Protein AF-A0A9D7ETT5-F1 (afdb_monomer_lite)

Secondary structure (DSSP, 8-state):
--GGGSTTS-S-HHHHHHHHHHHHHHHHHHT--SS-SSS-TTT-SSTTS--TT---SS-SSS-TTT-TTTTS--TT---SS-SSS-TTT-S---SS-SS-BPTT-TT--SPBPSSTTS--TT---SS-SSS-TTT-SSTTS--TT---SSSSSS-TTTSS-EEE--PPPPPEETTS-EEEE--EEES-SSPEEEEEEE-PPTT-EEETBTT-EEEE---S-EEEEEEEEEE-S-SSPPEEEEEEEEEEEPPP--TT-TT-SSS--HHHHHHHHHHHHH-PPPPSSGGGG-TT-SSS-SHHHHHHHHHHHHH-PPPPPS--

Radius of gyration: 31.62 Å; chains: 1; bounding box: 50×67×76 Å

Sequence (320 aa):
MGYSDCSEFFTDQQEARMRCWTNAVLQNYLNLDVDADGIANASDNCPLVSNFGQTDADADTVGDACDNCLSTPNRNQLDADNDNIGDACDNCTDTDGDGLGNPGYALNTCAVDNCPTVANVSQLDTDSDTFGDACDNCPLVSNPTQADQNGDNVGDHCDGNVYCYQNDPPDGFLNVPYFYQMQAVGGVPPYNWVFLGGDLPFGCNFNGGAVGTITGPPSFNAEYFFTVAVFDAQDPIKSDTVSLSITVTSPPYICGDANQSGGVSISDAVYLIAYIFSGGPAPTPLISGDADCSGGVNISDAVYLIAHIFGGGPAPCAGC

Foldseek 3Di:
DDPPPQPPPDPDPVVSVVVVVVVVVVVVQQQDQQCPLPDGNVRALDSNFRDVVQDQQCPLSHHPRQALDRNFRDVVQDQPQPPSRHLRGDQANQNCPLQAHDPPRPNHPHHHALDRNFRDNVQDQQCPQSHHPRQQLDSNFRDVVSDDPPPPSRGQQGPQAKEWDADADEAAEAQDKDKDWTDMHHHADPKWKDWDDWDDQVQWDADTGSTGMITGGRHDFDKTKTKMKIWHDDVVIHMDMDIHIYGYDHDDAAACPQVRPVDHDLVSLVQLCCVAPVVHDARVVNRSQVQVPPVHRDNVSSVQSVCVHPVVHDGRDRGD

pLDDT: mean 90.47, std 11.43, range [41.62, 98.44]

Structure (mmCIF, N/CA/C/O backbone):
data_AF-A0A9D7ETT5-F1
#
_entry.id   AF-A0A9D7ETT5-F1
#
loop_
_atom_site.group_PDB
_atom_site.id
_atom_site.type_symbol
_atom_site.label_atom_id
_atom_site.label_alt_id
_atom_site.label_comp_id
_atom_site.label_asym_id
_atom_site.label_entity_id
_atom_site.label_seq_id
_atom_site.pdbx_PDB_ins_code
_atom_site.Cartn_x
_atom_site.Cartn_y
_atom_site.Cartn_z
_atom_site.occupancy
_atom_site.B_iso_or_equiv
_atom_site.auth_seq_id
_atom_site.auth_comp_id
_atom_site.auth_asym_id
_atom_site.auth_atom_id
_atom_site.pdbx_PDB_model_num
ATOM 1 N N . MET A 1 1 ? 7.339 2.527 48.500 1.00 44.88 1 MET A N 1
ATOM 2 C CA . MET A 1 1 ? 8.636 1.846 48.722 1.00 44.88 1 MET A CA 1
ATOM 3 C C . MET A 1 1 ? 9.744 2.882 48.593 1.00 44.88 1 MET A C 1
ATOM 5 O O . MET A 1 1 ? 9.669 3.709 47.694 1.00 44.88 1 MET A O 1
ATOM 9 N N . GLY A 1 2 ? 10.677 2.939 49.546 1.00 41.62 2 GLY A N 1
ATOM 10 C CA . GLY A 1 2 ? 11.739 3.952 49.565 1.00 41.62 2 GLY A CA 1
ATOM 11 C C . GLY A 1 2 ? 12.872 3.636 48.583 1.00 41.62 2 GLY A C 1
ATOM 12 O O . GLY A 1 2 ? 13.082 2.483 48.227 1.00 41.62 2 GLY A O 1
ATOM 13 N N . TYR A 1 3 ? 13.631 4.666 48.199 1.00 44.47 3 TYR A N 1
ATOM 14 C CA . TYR A 1 3 ? 14.793 4.627 47.288 1.00 44.47 3 TYR A CA 1
ATOM 15 C C . TYR A 1 3 ? 15.864 3.565 47.643 1.00 44.47 3 TYR A C 1
ATOM 17 O O . TYR A 1 3 ? 16.718 3.246 46.823 1.00 44.47 3 TYR A O 1
ATOM 25 N N . SER A 1 4 ? 15.831 3.011 48.858 1.00 52.12 4 SER A N 1
ATOM 26 C CA . SER A 1 4 ? 16.811 2.062 49.390 1.00 52.12 4 SER A CA 1
ATOM 27 C C . SER A 1 4 ? 16.651 0.602 48.935 1.00 52.12 4 SER A C 1
ATOM 29 O O . SER A 1 4 ? 17.491 -0.199 49.320 1.00 52.12 4 SER A O 1
ATOM 31 N N . ASP A 1 5 ? 15.625 0.247 48.150 1.00 57.06 5 ASP A N 1
ATOM 32 C CA . ASP A 1 5 ? 15.260 -1.163 47.870 1.00 57.06 5 ASP A CA 1
ATOM 33 C C . ASP A 1 5 ? 15.507 -1.624 46.410 1.00 57.06 5 ASP A C 1
ATOM 35 O O . ASP A 1 5 ? 15.201 -2.749 46.035 1.00 57.06 5 ASP A O 1
ATOM 39 N N . CYS A 1 6 ? 16.052 -0.758 45.542 1.00 53.12 6 CYS A N 1
ATOM 40 C CA . CYS A 1 6 ? 16.195 -1.043 44.100 1.00 53.12 6 CYS A CA 1
ATOM 41 C C . CYS A 1 6 ? 17.594 -1.519 43.660 1.00 53.12 6 CYS A C 1
ATOM 43 O O . CYS A 1 6 ? 17.786 -1.855 42.492 1.00 53.12 6 CYS A O 1
ATOM 45 N N . SER A 1 7 ? 18.593 -1.521 44.549 1.00 54.00 7 SER A N 1
ATOM 46 C CA . SER A 1 7 ? 19.989 -1.836 44.196 1.00 54.00 7 SER A CA 1
ATOM 47 C C . SER A 1 7 ? 20.293 -3.330 44.063 1.00 54.00 7 SER A C 1
ATOM 49 O O . SER A 1 7 ? 21.391 -3.678 43.643 1.00 54.00 7 SER A O 1
ATOM 51 N N . GLU A 1 8 ? 19.359 -4.207 44.434 1.00 57.00 8 GLU A N 1
ATOM 52 C CA . GLU A 1 8 ? 19.578 -5.662 44.444 1.00 57.00 8 GLU A CA 1
ATOM 53 C C . GLU A 1 8 ? 19.170 -6.359 43.133 1.00 57.00 8 GLU A C 1
ATOM 55 O O . GLU A 1 8 ? 19.526 -7.516 42.923 1.00 57.00 8 GLU A O 1
ATOM 60 N N . PHE A 1 9 ? 18.468 -5.664 42.227 1.00 54.22 9 PHE A N 1
ATOM 61 C CA . PHE A 1 9 ? 17.831 -6.282 41.053 1.00 54.22 9 PHE A CA 1
ATOM 62 C C . PHE A 1 9 ? 18.447 -5.914 39.697 1.00 54.22 9 PHE A C 1
ATOM 64 O O . PHE A 1 9 ? 18.102 -6.536 38.694 1.00 54.22 9 PHE A O 1
ATOM 71 N N . PHE A 1 10 ? 19.359 -4.938 39.635 1.00 57.41 10 PHE A N 1
ATOM 72 C CA . PHE A 1 10 ? 19.918 -4.453 38.369 1.00 57.41 10 PHE A CA 1
ATOM 73 C C . PHE A 1 10 ? 21.423 -4.195 38.478 1.00 57.41 10 PHE A C 1
ATOM 75 O O . PHE A 1 10 ? 21.899 -3.597 39.440 1.00 57.41 10 PHE A O 1
ATOM 82 N N . THR A 1 11 ? 22.177 -4.645 37.473 1.00 59.69 11 THR A N 1
ATOM 83 C CA . THR A 1 11 ? 23.645 -4.542 37.424 1.00 59.69 11 THR A CA 1
ATOM 84 C C . THR A 1 11 ? 24.149 -3.159 36.999 1.00 59.69 11 THR A C 1
ATOM 86 O O . THR A 1 11 ? 25.314 -2.846 37.234 1.00 59.69 11 THR A O 1
ATOM 89 N N . ASP A 1 12 ? 23.286 -2.327 36.404 1.00 69.75 12 ASP A N 1
ATOM 90 C CA . ASP A 1 12 ? 23.593 -0.961 35.966 1.00 69.75 12 ASP A CA 1
ATOM 91 C C . ASP A 1 12 ? 22.868 0.083 36.840 1.00 69.75 12 ASP A C 1
ATOM 93 O O . ASP A 1 12 ? 21.636 0.123 36.921 1.00 69.75 12 ASP A O 1
ATOM 97 N N . GLN A 1 13 ? 23.639 0.960 37.496 1.00 60.69 13 GLN A N 1
ATOM 98 C CA . GLN A 1 13 ? 23.108 1.998 38.383 1.00 60.69 13 GLN A CA 1
ATOM 99 C C . GLN A 1 13 ? 22.341 3.118 37.662 1.00 60.69 13 GLN A C 1
ATOM 101 O O . GLN A 1 13 ? 21.529 3.781 38.310 1.00 60.69 13 GLN A O 1
ATOM 106 N N . GLN A 1 14 ? 22.568 3.379 36.370 1.00 60.38 14 GLN A N 1
ATOM 107 C CA . GLN A 1 14 ? 21.794 4.393 35.638 1.00 60.38 14 GLN A CA 1
ATOM 108 C C . GLN A 1 14 ? 20.434 3.853 35.189 1.00 60.38 14 GLN A C 1
ATOM 110 O O . GLN A 1 14 ? 19.423 4.544 35.341 1.00 60.38 14 GLN A O 1
ATOM 115 N N . GLU A 1 15 ? 20.385 2.601 34.732 1.00 58.38 15 GLU A N 1
ATOM 116 C CA . GLU A 1 15 ? 19.139 1.941 34.333 1.00 58.38 15 GLU A CA 1
ATOM 117 C C . GLU A 1 15 ? 18.216 1.696 35.542 1.00 58.38 15 GLU A C 1
ATOM 119 O O . GLU A 1 15 ? 17.017 1.977 35.482 1.00 58.38 15 GLU A O 1
ATOM 124 N N . ALA A 1 16 ? 18.786 1.298 36.687 1.00 57.25 16 ALA A N 1
ATOM 125 C CA . ALA A 1 16 ? 18.061 1.155 37.952 1.00 57.25 16 ALA A CA 1
ATOM 126 C C . ALA A 1 16 ? 17.451 2.483 38.441 1.00 57.25 16 ALA A C 1
ATOM 128 O O . ALA A 1 16 ? 16.332 2.512 38.958 1.00 57.25 16 ALA A O 1
ATOM 129 N N . ARG A 1 17 ? 18.168 3.603 38.257 1.00 57.62 17 ARG A N 1
ATOM 130 C CA . ARG A 1 17 ? 17.700 4.942 38.652 1.00 57.62 17 ARG A CA 1
ATOM 131 C C . ARG A 1 17 ? 16.563 5.434 37.771 1.00 57.62 17 ARG A C 1
ATOM 133 O O . ARG A 1 17 ? 15.595 5.948 38.319 1.00 57.62 17 ARG A O 1
ATOM 140 N N . MET A 1 18 ? 16.642 5.255 36.451 1.00 58.34 18 MET A N 1
ATOM 141 C CA . MET A 1 18 ? 15.539 5.620 35.557 1.00 58.34 18 MET A CA 1
ATOM 142 C C . MET A 1 18 ? 14.301 4.763 35.818 1.00 58.34 18 MET A C 1
ATOM 144 O O . MET A 1 18 ? 13.237 5.331 36.039 1.00 58.34 18 MET A O 1
ATOM 148 N N . ARG A 1 19 ? 14.440 3.430 35.897 1.00 58.38 19 ARG A N 1
ATOM 149 C CA . ARG A 1 19 ? 13.305 2.510 36.094 1.00 58.38 19 ARG A CA 1
ATOM 150 C C . ARG A 1 19 ? 12.623 2.664 37.461 1.00 58.38 19 ARG A C 1
ATOM 152 O O . ARG A 1 19 ? 11.397 2.596 37.537 1.00 58.38 19 ARG A O 1
ATOM 159 N N . CYS A 1 20 ? 13.372 2.914 38.541 1.00 58.06 20 CYS A N 1
ATOM 160 C CA . CYS A 1 20 ? 12.763 3.182 39.851 1.00 58.06 20 CYS A CA 1
ATOM 161 C C . CYS A 1 20 ? 12.195 4.602 39.976 1.00 58.06 20 CYS A C 1
ATOM 163 O O . CYS A 1 20 ? 11.210 4.786 40.689 1.00 58.06 20 CYS A O 1
ATOM 165 N N . TRP A 1 21 ? 12.740 5.596 39.263 1.00 56.12 21 TRP A N 1
ATOM 166 C CA . TRP A 1 21 ? 12.149 6.936 39.218 1.00 56.12 21 TRP A CA 1
ATOM 167 C C . TRP A 1 21 ? 10.847 6.948 38.409 1.00 56.12 21 TRP A C 1
ATOM 169 O O . TRP A 1 21 ? 9.849 7.463 38.903 1.00 56.12 21 TRP A O 1
ATOM 179 N N . THR A 1 22 ? 10.794 6.289 37.246 1.00 59.78 22 THR A N 1
ATOM 180 C CA . THR A 1 22 ? 9.541 6.115 36.488 1.00 59.78 22 THR A CA 1
ATOM 181 C C . THR A 1 22 ? 8.501 5.331 37.279 1.00 59.78 22 THR A C 1
ATOM 183 O O . THR A 1 22 ? 7.357 5.762 37.335 1.00 59.78 22 THR A O 1
ATOM 186 N N . ASN A 1 23 ? 8.878 4.248 37.972 1.00 61.69 23 ASN A N 1
ATOM 187 C CA . ASN A 1 23 ? 7.938 3.513 38.826 1.00 61.69 23 ASN A CA 1
ATOM 188 C C . ASN A 1 23 ? 7.428 4.355 40.002 1.00 61.69 23 ASN A C 1
ATOM 190 O O . ASN A 1 23 ? 6.247 4.288 40.317 1.00 61.69 23 ASN A O 1
ATOM 194 N N . ALA A 1 24 ? 8.272 5.169 40.641 1.00 64.56 24 ALA A N 1
ATOM 195 C CA . ALA A 1 24 ? 7.842 6.040 41.735 1.00 64.56 24 ALA A CA 1
ATOM 196 C C . ALA A 1 24 ? 6.946 7.199 41.260 1.00 64.56 24 ALA A C 1
ATOM 198 O O . ALA A 1 24 ? 5.999 7.555 41.957 1.00 64.56 24 ALA A O 1
ATOM 199 N N . VAL A 1 25 ? 7.215 7.772 40.082 1.00 68.25 25 VAL A N 1
ATOM 200 C CA . VAL A 1 25 ? 6.387 8.826 39.469 1.00 68.25 25 VAL A CA 1
ATOM 201 C C . VAL A 1 25 ? 5.043 8.265 39.001 1.00 68.25 25 VAL A C 1
ATOM 203 O O . VAL A 1 25 ? 4.013 8.855 39.314 1.00 68.25 25 VAL A O 1
ATOM 206 N N . LEU A 1 26 ? 5.030 7.098 38.348 1.00 63.12 26 LEU A N 1
ATOM 207 C CA . LEU A 1 26 ? 3.802 6.394 37.960 1.00 63.12 26 LEU A CA 1
ATOM 208 C C . LEU A 1 26 ? 2.969 6.008 39.184 1.00 63.12 26 LEU A C 1
ATOM 210 O O . LEU A 1 26 ? 1.776 6.267 39.215 1.00 63.12 26 LEU A O 1
ATOM 214 N N . GLN A 1 27 ? 3.594 5.465 40.231 1.00 63.03 27 GLN A N 1
ATOM 215 C CA . GLN A 1 27 ? 2.908 5.157 41.490 1.00 63.03 27 GLN A CA 1
ATOM 216 C C . GLN A 1 27 ? 2.336 6.412 42.164 1.00 63.03 27 GLN A C 1
ATOM 218 O O . GLN A 1 27 ? 1.307 6.324 42.821 1.00 63.03 27 GLN A O 1
ATOM 223 N N . ASN A 1 28 ? 2.969 7.579 42.019 1.00 72.56 28 ASN A N 1
ATOM 224 C CA . ASN A 1 28 ? 2.416 8.826 42.545 1.00 72.56 28 ASN A CA 1
ATOM 225 C C . ASN A 1 28 ? 1.210 9.286 41.711 1.00 72.56 28 ASN A C 1
ATOM 227 O O . ASN A 1 28 ? 0.173 9.585 42.281 1.00 72.56 28 ASN A O 1
ATOM 231 N N . TYR A 1 29 ? 1.307 9.241 40.378 1.00 77.44 29 TYR A N 1
ATOM 232 C CA . TYR A 1 29 ? 0.209 9.591 39.468 1.00 77.44 29 TYR A CA 1
ATOM 233 C C . TYR A 1 29 ? -1.021 8.687 39.623 1.00 77.44 29 TYR A C 1
ATOM 235 O O . TYR A 1 29 ? -2.146 9.166 39.608 1.00 77.44 29 TYR A O 1
ATOM 243 N N . LEU A 1 30 ? -0.809 7.388 39.825 1.00 80.00 30 LEU A N 1
ATOM 244 C CA . LEU A 1 30 ? -1.861 6.388 40.018 1.00 80.00 30 LEU A CA 1
ATOM 245 C C . LEU A 1 30 ? -2.644 6.564 41.333 1.00 80.00 30 LEU A C 1
ATOM 247 O O . LEU A 1 30 ? -3.795 6.152 41.419 1.00 80.00 30 LEU A O 1
ATOM 251 N N . ASN A 1 31 ? -2.026 7.170 42.352 1.00 84.00 31 ASN A N 1
ATOM 252 C CA . ASN A 1 31 ? -2.659 7.442 43.647 1.00 84.00 31 ASN A CA 1
ATOM 253 C C . ASN A 1 31 ? -3.261 8.855 43.742 1.00 84.00 31 ASN A C 1
ATOM 255 O O . ASN A 1 31 ? -3.791 9.212 44.795 1.00 84.00 31 ASN A O 1
ATOM 259 N N . LEU A 1 32 ? -3.128 9.673 42.693 1.00 91.62 32 LEU A N 1
ATOM 260 C CA . LEU A 1 32 ? -3.835 10.946 42.599 1.00 91.62 32 LEU A CA 1
ATOM 261 C C . LEU A 1 32 ? -5.295 10.699 42.232 1.00 91.62 32 LEU A C 1
ATOM 263 O O . LEU A 1 32 ? -5.633 9.669 41.667 1.00 91.62 32 LEU A O 1
ATOM 267 N N . ASP A 1 33 ? -6.110 11.684 42.556 1.00 93.81 33 ASP A N 1
ATOM 268 C CA . ASP A 1 33 ? -7.491 11.845 42.124 1.00 93.81 33 ASP A CA 1
ATOM 269 C C . ASP A 1 33 ? -7.491 13.190 41.384 1.00 93.81 33 ASP A C 1
ATOM 271 O O . ASP A 1 33 ? -7.360 14.251 42.008 1.00 93.81 33 ASP A O 1
ATOM 275 N N . VAL A 1 34 ? -7.382 13.137 40.053 1.00 95.19 34 VAL A N 1
ATOM 276 C CA . VAL A 1 34 ? -7.102 14.325 39.226 1.00 95.19 34 VAL A CA 1
ATOM 277 C C . VAL A 1 34 ? -8.352 15.165 39.002 1.00 95.19 34 VAL A C 1
ATOM 279 O O . VAL A 1 34 ? -8.242 16.392 38.923 1.00 95.19 34 VAL A O 1
ATOM 282 N N . ASP A 1 35 ? -9.518 14.536 38.931 1.00 95.12 35 ASP A N 1
ATOM 283 C CA . ASP A 1 35 ? -10.795 15.209 38.711 1.00 95.12 35 ASP A CA 1
ATOM 284 C C . ASP A 1 35 ? -11.588 15.474 40.007 1.00 95.12 35 ASP A C 1
ATOM 286 O O . ASP A 1 35 ? -12.608 16.169 39.976 1.00 95.12 35 ASP A O 1
ATOM 290 N N . ALA A 1 36 ? -11.044 15.047 41.151 1.00 96.31 36 ALA A N 1
ATOM 291 C CA . ALA A 1 36 ? -11.547 15.266 42.501 1.00 96.31 36 ALA A CA 1
ATOM 292 C C . ALA A 1 36 ? -12.918 14.626 42.764 1.00 96.31 36 ALA A C 1
ATOM 294 O O . ALA A 1 36 ? -13.725 15.176 43.529 1.00 96.31 36 ALA A O 1
ATOM 295 N N . ASP A 1 37 ? -13.191 13.479 42.147 1.00 96.69 37 ASP A N 1
ATOM 296 C CA . ASP A 1 37 ? -14.445 12.752 42.318 1.00 96.69 37 ASP A CA 1
ATOM 297 C C . ASP A 1 37 ? -14.447 11.786 43.514 1.00 96.69 37 ASP A C 1
ATOM 299 O O . ASP A 1 37 ? -15.513 11.340 43.945 1.00 96.69 37 ASP A O 1
ATOM 303 N N . GLY A 1 38 ? -13.284 11.550 44.126 1.00 95.31 38 GLY A N 1
ATOM 304 C CA . GLY A 1 38 ? -13.094 10.664 45.270 1.00 95.31 38 GLY A CA 1
ATOM 305 C C . GLY A 1 38 ? -12.569 9.269 44.921 1.00 95.31 38 GLY A C 1
ATOM 306 O O . GLY A 1 38 ? -12.391 8.462 45.844 1.00 95.31 38 GLY A O 1
ATOM 307 N N . ILE A 1 39 ? -12.304 8.980 43.648 1.00 96.12 39 ILE A N 1
ATOM 308 C CA . ILE A 1 39 ? -11.682 7.757 43.143 1.00 96.12 39 ILE A CA 1
ATOM 309 C C . ILE A 1 39 ? -10.254 8.087 42.682 1.00 96.12 39 ILE A C 1
ATOM 311 O O . ILE A 1 39 ? -9.971 9.124 42.102 1.00 96.12 39 ILE A O 1
ATOM 315 N N . ALA A 1 40 ? -9.289 7.227 43.011 1.00 95.31 40 ALA A N 1
ATOM 316 C CA . ALA A 1 40 ? -7.913 7.436 42.557 1.00 95.31 40 ALA A CA 1
ATOM 317 C C . ALA A 1 40 ? -7.760 6.963 41.105 1.00 95.31 40 ALA A C 1
ATOM 319 O O . ALA A 1 40 ? -8.255 5.885 40.787 1.00 95.31 40 ALA A O 1
ATOM 320 N N . ASN A 1 41 ? -6.963 7.662 40.289 1.00 92.12 41 ASN A N 1
ATOM 321 C CA . ASN A 1 41 ? -6.704 7.394 38.866 1.00 92.12 41 ASN A CA 1
ATOM 322 C C . ASN A 1 41 ? -6.467 5.908 38.523 1.00 92.12 41 ASN A C 1
ATOM 324 O O . ASN A 1 41 ? -6.786 5.455 37.433 1.00 92.12 41 ASN A O 1
ATOM 328 N N . ALA A 1 42 ? -5.851 5.128 39.421 1.00 92.88 42 ALA A N 1
ATOM 329 C CA . ALA A 1 42 ? -5.600 3.698 39.205 1.00 92.88 42 ALA A CA 1
ATOM 330 C C . ALA A 1 42 ? -6.850 2.807 39.242 1.00 92.88 42 ALA A C 1
ATOM 332 O O . ALA A 1 42 ? -6.801 1.664 38.792 1.00 92.88 42 ALA A O 1
ATOM 333 N N . SER A 1 43 ? -7.904 3.273 39.902 1.00 95.25 43 SER A N 1
ATOM 334 C CA . SER A 1 43 ? -9.189 2.589 40.086 1.00 95.25 43 SER A CA 1
ATOM 335 C C . SER A 1 43 ? -10.341 3.355 39.442 1.00 95.25 43 SER A C 1
ATOM 337 O O . SER A 1 43 ? -11.481 2.946 39.619 1.00 95.25 43 SER A O 1
ATOM 339 N N . ASP A 1 44 ? -10.024 4.448 38.755 1.00 97.31 44 ASP A N 1
ATOM 340 C CA . ASP A 1 44 ? -10.960 5.344 38.108 1.00 97.31 44 ASP A CA 1
ATOM 341 C C . ASP A 1 44 ? -11.066 4.983 36.621 1.00 97.31 44 ASP A C 1
ATOM 343 O O . ASP A 1 44 ? -10.063 4.990 35.901 1.00 97.31 44 ASP A O 1
ATOM 347 N N . ASN A 1 45 ? -12.263 4.617 36.169 1.00 97.12 45 ASN A N 1
ATOM 348 C CA . ASN A 1 45 ? -12.547 4.334 34.764 1.00 97.12 45 ASN A CA 1
ATOM 349 C C . ASN A 1 45 ? -12.765 5.606 33.918 1.00 97.12 45 ASN A C 1
ATOM 351 O O . ASN A 1 45 ? -12.872 5.493 32.699 1.00 97.12 45 ASN A O 1
ATOM 355 N N . CYS A 1 46 ? -12.745 6.798 34.525 1.00 97.56 46 CYS A N 1
ATOM 356 C CA . CYS A 1 46 ? -12.683 8.098 33.859 1.00 97.56 46 CYS A CA 1
ATOM 357 C C . CYS A 1 46 ? -11.745 9.097 34.571 1.00 97.56 46 CYS A C 1
ATOM 359 O O . CYS A 1 46 ? -12.203 10.151 34.990 1.00 97.56 46 CYS A O 1
ATOM 361 N N . PRO A 1 47 ? -10.408 8.897 34.574 1.00 96.00 47 PRO A N 1
ATOM 362 C CA . PRO A 1 47 ? -9.452 9.678 35.390 1.00 96.00 47 PRO A CA 1
ATOM 363 C C . PRO A 1 47 ? -9.404 11.206 35.194 1.00 96.00 47 PRO A C 1
ATOM 365 O O . PRO A 1 47 ? -8.617 11.896 35.847 1.00 96.00 47 PRO A O 1
ATOM 368 N N . LEU A 1 48 ? -10.121 11.729 34.199 1.00 95.69 48 LEU A N 1
ATOM 369 C CA . LEU A 1 48 ? -10.176 13.147 33.843 1.00 95.69 48 LEU A CA 1
ATOM 370 C C . LEU A 1 48 ? -11.606 13.712 33.899 1.00 95.69 48 LEU A C 1
ATOM 372 O O . LEU A 1 48 ? -11.786 14.905 33.636 1.00 95.69 48 LEU A O 1
ATOM 376 N N . VAL A 1 49 ? -12.612 12.882 34.182 1.00 96.88 49 VAL A N 1
ATOM 377 C CA . VAL A 1 49 ? -14.030 13.242 34.143 1.00 96.88 49 VAL A CA 1
ATOM 378 C C . VAL A 1 49 ? -14.736 12.650 35.354 1.00 96.88 49 VAL A C 1
ATOM 380 O O . VAL A 1 49 ? -15.074 11.472 35.370 1.00 96.88 49 VAL A O 1
ATOM 383 N N . SER A 1 50 ? -15.066 13.535 36.296 1.00 97.62 50 SER A N 1
ATOM 384 C CA . SER A 1 50 ? -15.652 13.163 37.581 1.00 97.62 50 SER A CA 1
ATOM 385 C C . SER A 1 50 ? -16.868 12.249 37.430 1.00 97.62 50 SER A C 1
ATOM 387 O O . SER A 1 50 ? -17.917 12.664 36.918 1.00 97.62 50 SER A O 1
ATOM 389 N N . ASN A 1 51 ? -16.753 11.017 37.924 1.00 97.19 51 ASN A N 1
ATOM 390 C CA . ASN A 1 51 ? -17.769 9.987 37.796 1.00 97.19 51 ASN A CA 1
ATOM 391 C C . ASN A 1 51 ? -17.784 9.041 39.007 1.00 97.19 51 ASN A C 1
ATOM 393 O O . ASN A 1 51 ? -17.764 7.825 38.862 1.00 97.19 51 ASN A O 1
ATOM 397 N N . PHE A 1 52 ? -17.979 9.589 40.210 1.00 96.62 52 PHE A N 1
ATOM 398 C CA . PHE A 1 52 ? -18.008 8.859 41.493 1.00 96.62 52 PHE A CA 1
ATOM 399 C C . PHE A 1 52 ? -18.772 7.512 41.498 1.00 96.62 52 PHE A C 1
ATOM 401 O O . PHE A 1 52 ? -18.480 6.621 42.295 1.00 96.62 52 PHE A O 1
ATOM 408 N N . GLY A 1 53 ? -19.795 7.363 40.648 1.00 96.50 53 GLY A N 1
ATOM 409 C CA . GLY A 1 53 ? -20.556 6.121 40.495 1.00 96.50 53 GLY A CA 1
ATOM 410 C C . GLY A 1 53 ? -19.825 4.984 39.768 1.00 96.50 53 GLY A C 1
ATOM 411 O O . GLY A 1 53 ? -20.282 3.848 39.888 1.00 96.50 53 GLY A O 1
ATOM 412 N N . GLN A 1 54 ? -18.737 5.280 39.047 1.00 97.75 54 GLN A N 1
ATOM 413 C CA . GLN A 1 54 ? -17.893 4.356 38.279 1.00 97.75 54 GLN A CA 1
ATOM 414 C C . GLN A 1 54 ? -18.733 3.396 37.426 1.00 97.75 54 GLN A C 1
ATOM 416 O O . GLN A 1 54 ? -18.504 2.186 37.400 1.00 97.75 54 GLN A O 1
ATOM 421 N N . THR A 1 55 ? -19.787 3.929 36.799 1.00 98.19 55 THR A N 1
ATOM 422 C CA . THR A 1 55 ? -20.648 3.143 35.917 1.00 98.19 55 THR A CA 1
ATOM 423 C C . THR A 1 55 ? -19.916 2.873 34.606 1.00 98.19 55 THR A C 1
ATOM 425 O O . THR A 1 55 ? -19.116 3.695 34.167 1.00 98.19 55 THR A O 1
ATOM 428 N N . ASP A 1 56 ? -20.138 1.684 34.057 1.00 97.88 56 ASP A N 1
ATOM 429 C CA . ASP A 1 56 ? -19.485 1.147 32.859 1.00 97.88 56 ASP A CA 1
ATOM 430 C C . ASP A 1 56 ? -20.471 0.130 32.263 1.00 97.88 56 ASP A C 1
ATOM 432 O O . ASP A 1 56 ? -20.631 -0.990 32.769 1.00 97.88 56 ASP A O 1
ATOM 436 N N . ALA A 1 57 ? -21.285 0.594 31.318 1.00 98.00 57 ALA A N 1
ATOM 437 C CA . ALA A 1 57 ? -22.452 -0.119 30.817 1.00 98.00 57 ALA A CA 1
ATOM 438 C C . ALA A 1 57 ? -22.090 -1.301 29.909 1.00 98.00 57 ALA A C 1
ATOM 440 O O . ALA A 1 57 ? -22.842 -2.284 29.870 1.00 98.00 57 ALA A O 1
ATOM 441 N N . ASP A 1 58 ? -20.962 -1.231 29.209 1.00 97.75 58 ASP A N 1
ATOM 442 C CA . ASP A 1 58 ? -20.514 -2.244 28.255 1.00 97.75 58 ASP A CA 1
ATOM 443 C C . ASP A 1 58 ? -19.277 -3.043 28.714 1.00 97.75 58 ASP A C 1
ATOM 445 O O . ASP A 1 58 ? -18.947 -4.072 28.113 1.00 97.75 58 ASP A O 1
ATOM 449 N N . ALA A 1 59 ? -18.714 -2.674 29.866 1.00 97.94 59 ALA A N 1
ATOM 450 C CA . ALA A 1 59 ? -17.633 -3.348 30.573 1.00 97.94 59 ALA A CA 1
ATOM 451 C C . ALA A 1 59 ? -16.291 -3.338 29.824 1.00 97.94 59 ALA A C 1
ATOM 453 O O . ALA A 1 59 ? -15.531 -4.317 29.891 1.00 97.94 59 ALA A O 1
ATOM 454 N N . ASP A 1 60 ? -15.981 -2.249 29.125 1.00 97.81 60 ASP A N 1
ATOM 455 C CA . ASP A 1 60 ? -14.750 -2.087 28.350 1.00 97.81 60 ASP A CA 1
ATOM 456 C C . ASP A 1 60 ? -13.594 -1.417 29.121 1.00 97.81 60 ASP A C 1
ATOM 458 O O . ASP A 1 60 ? -12.468 -1.343 28.609 1.00 97.81 60 ASP A O 1
ATOM 462 N N . THR A 1 61 ? -13.841 -1.048 30.387 1.00 97.00 61 THR A N 1
ATOM 463 C CA . THR A 1 61 ? -12.968 -0.335 31.340 1.00 97.00 61 THR A CA 1
ATOM 464 C C . THR A 1 61 ? -12.919 1.189 31.219 1.00 97.00 61 THR A C 1
ATOM 466 O O . THR A 1 61 ? -12.190 1.811 31.997 1.00 97.00 61 THR A O 1
ATOM 469 N N . VAL A 1 62 ? -13.681 1.782 30.308 1.00 98.25 62 VAL A N 1
ATOM 470 C CA . VAL A 1 62 ? -13.948 3.218 30.211 1.00 98.25 62 VAL A CA 1
ATOM 471 C C . VAL A 1 62 ? -15.322 3.475 30.826 1.00 98.25 62 VAL A C 1
ATOM 473 O O . VAL A 1 62 ? -16.279 2.754 30.582 1.00 98.25 62 VAL A O 1
ATOM 476 N N . GLY A 1 63 ? -15.422 4.449 31.726 1.00 98.19 63 GLY A N 1
ATOM 477 C CA . GLY A 1 63 ? -16.692 4.720 32.397 1.00 98.19 63 GLY A CA 1
ATOM 478 C C . GLY A 1 63 ? -17.677 5.478 31.511 1.00 98.19 63 GLY A C 1
ATOM 479 O O . GLY A 1 63 ? -17.273 6.329 30.727 1.00 98.19 63 GLY A O 1
ATOM 480 N N . ASP A 1 64 ? -18.981 5.297 31.747 1.00 98.38 64 ASP A N 1
ATOM 481 C CA . ASP A 1 64 ? -20.061 5.950 30.978 1.00 98.38 64 ASP A CA 1
ATOM 482 C C . ASP A 1 64 ? -19.915 7.485 30.884 1.00 98.38 64 ASP A C 1
ATOM 484 O O . ASP A 1 64 ? -20.476 8.133 30.007 1.00 98.38 64 ASP A O 1
ATOM 488 N N . ALA A 1 65 ? -19.222 8.106 31.843 1.00 97.62 65 ALA A N 1
ATOM 489 C CA . ALA A 1 65 ? -19.032 9.554 31.889 1.00 97.62 65 ALA A CA 1
ATOM 490 C C . ALA A 1 65 ? -18.028 10.080 30.853 1.00 97.62 65 ALA A C 1
ATOM 492 O O . ALA A 1 65 ? -18.057 11.269 30.533 1.00 97.62 65 ALA A O 1
ATOM 493 N N . CYS A 1 66 ? -17.137 9.221 30.367 1.00 97.50 66 CYS A N 1
ATOM 494 C CA . CYS A 1 66 ? -16.079 9.548 29.419 1.00 97.50 66 CYS A CA 1
ATOM 495 C C . CYS A 1 66 ? -16.013 8.562 28.245 1.00 97.50 66 CYS A C 1
ATOM 497 O O . CYS A 1 66 ? -15.041 8.601 27.498 1.00 97.50 66 CYS A O 1
ATOM 499 N N . ASP A 1 67 ? -17.025 7.707 28.104 1.00 98.44 67 ASP A N 1
ATOM 500 C CA . ASP A 1 67 ? -17.145 6.719 27.045 1.00 98.44 67 ASP A CA 1
ATOM 501 C C . ASP A 1 67 ? -17.929 7.293 25.849 1.00 98.44 67 ASP A C 1
ATOM 503 O O . ASP A 1 67 ? -19.121 7.608 25.944 1.00 98.44 67 ASP A O 1
ATOM 507 N N . ASN A 1 68 ? -17.249 7.431 24.710 1.00 97.94 68 ASN A N 1
ATOM 508 C CA . ASN A 1 68 ? -17.819 7.880 23.440 1.00 97.94 68 ASN A CA 1
ATOM 509 C C . ASN A 1 68 ? -18.659 6.803 22.725 1.00 97.94 68 ASN A C 1
ATOM 511 O O . ASN A 1 68 ? -19.258 7.092 21.688 1.00 97.94 68 ASN A O 1
ATOM 515 N N . CYS A 1 69 ? -18.764 5.595 23.289 1.00 97.94 69 CYS A N 1
ATOM 516 C CA . CYS A 1 69 ? -19.600 4.497 22.822 1.00 97.94 69 CYS A CA 1
ATOM 517 C C . CYS A 1 69 ? -20.237 3.690 23.965 1.00 97.94 69 CYS A C 1
ATOM 519 O O . CYS A 1 69 ? -20.117 2.475 23.990 1.00 97.94 69 CYS A O 1
ATOM 521 N N . LEU A 1 70 ? -21.090 4.343 24.768 1.00 97.56 70 LEU A N 1
ATOM 522 C CA . LEU A 1 70 ? -21.844 3.837 25.946 1.00 97.56 70 LEU A CA 1
ATOM 523 C C . LEU A 1 70 ? -22.401 2.393 25.960 1.00 97.56 70 LEU A C 1
ATOM 525 O O . LEU A 1 70 ? -22.941 1.946 26.970 1.00 97.56 70 LEU A O 1
ATOM 529 N N . SER A 1 71 ? -22.480 1.702 24.830 1.00 96.50 71 SER A N 1
ATOM 530 C CA . SER A 1 71 ? -23.009 0.337 24.751 1.00 96.50 71 SER A CA 1
ATOM 531 C C . SER A 1 71 ? -22.172 -0.598 23.878 1.00 96.50 71 SER A C 1
ATOM 533 O O . SER A 1 71 ? -22.615 -1.719 23.606 1.00 96.50 71 SER A O 1
ATOM 535 N N . THR A 1 72 ? -21.019 -0.144 23.386 1.00 97.31 72 THR A N 1
ATOM 536 C CA . THR A 1 72 ? -20.178 -0.876 22.439 1.00 97.31 72 THR A CA 1
ATOM 537 C C . THR A 1 72 ? -18.710 -0.808 22.858 1.00 97.31 72 THR A C 1
ATOM 539 O O . THR A 1 72 ? -18.074 0.208 22.599 1.00 97.31 72 THR A O 1
ATOM 542 N N . PRO A 1 73 ? -18.140 -1.921 23.366 1.00 98.06 73 PRO A N 1
ATOM 543 C CA . PRO A 1 73 ? -16.811 -1.901 23.965 1.00 98.06 73 PRO A CA 1
ATOM 544 C C . PRO A 1 73 ? -15.716 -1.389 23.027 1.00 98.06 73 PRO A C 1
ATOM 546 O O . PRO A 1 73 ? -15.431 -2.016 21.999 1.00 98.06 73 PRO A O 1
ATOM 549 N N . ASN A 1 74 ? -15.045 -0.305 23.408 1.00 96.81 74 ASN A N 1
ATOM 550 C CA . ASN A 1 74 ? -14.023 0.379 22.622 1.00 96.81 74 ASN A CA 1
ATOM 551 C C . ASN A 1 74 ? -13.007 1.125 23.508 1.00 96.81 74 ASN A C 1
ATOM 553 O O . ASN A 1 74 ? -12.787 2.325 23.389 1.00 96.81 74 ASN A O 1
ATOM 557 N N . ARG A 1 75 ? -12.261 0.378 24.326 1.00 97.44 75 ARG A N 1
ATOM 558 C CA . ARG A 1 75 ? -11.271 0.918 25.279 1.00 97.44 75 ARG A CA 1
ATOM 559 C C . ARG A 1 75 ? -10.282 1.959 24.722 1.00 97.44 75 ARG A C 1
ATOM 561 O O . ARG A 1 75 ? -9.670 2.710 25.478 1.00 97.44 75 ARG A O 1
ATOM 568 N N . ASN A 1 76 ? -10.028 1.944 23.416 1.00 97.19 76 ASN A N 1
ATOM 569 C CA . ASN A 1 76 ? -9.145 2.897 22.747 1.00 97.19 76 ASN A CA 1
ATOM 570 C C . ASN A 1 76 ? -9.779 4.282 22.527 1.00 97.19 76 ASN A C 1
ATOM 572 O O . ASN A 1 76 ? -9.020 5.211 22.262 1.00 97.19 76 ASN A O 1
ATOM 576 N N . GLN A 1 77 ? -11.107 4.402 22.645 1.00 97.56 77 GLN A N 1
ATOM 577 C CA . GLN A 1 77 ? -11.894 5.631 22.513 1.00 97.56 77 GLN A CA 1
ATOM 578 C C . GLN A 1 77 ? -11.526 6.416 21.248 1.00 97.56 77 GLN A C 1
ATOM 580 O O . GLN A 1 77 ? -11.417 7.639 21.267 1.00 97.56 77 GLN A O 1
ATOM 585 N N . LEU A 1 78 ? -11.262 5.694 20.150 1.00 97.31 78 LEU A N 1
ATOM 586 C CA . LEU A 1 78 ? -10.994 6.323 18.859 1.00 97.31 78 LEU A CA 1
ATOM 587 C C . LEU A 1 78 ? -12.264 7.012 18.355 1.00 97.31 78 LEU A C 1
ATOM 589 O O . LEU A 1 78 ? -13.361 6.485 18.533 1.00 97.31 78 LEU A O 1
ATOM 593 N N . ASP A 1 79 ? -12.070 8.190 17.780 1.00 96.75 79 ASP A N 1
ATOM 594 C CA . ASP A 1 79 ? -13.087 9.102 17.258 1.00 96.75 79 ASP A CA 1
ATOM 595 C C . ASP A 1 79 ? -12.413 9.864 16.107 1.00 96.75 79 ASP A C 1
ATOM 597 O O . ASP A 1 79 ? -11.659 10.821 16.322 1.00 96.75 79 ASP A O 1
ATOM 601 N N . ALA A 1 80 ? -12.505 9.311 14.899 1.00 95.88 80 ALA A N 1
ATOM 602 C CA . ALA A 1 80 ? -11.700 9.742 13.761 1.00 95.88 80 ALA A CA 1
ATOM 603 C C . ALA A 1 80 ? -12.122 11.108 13.200 1.00 95.88 80 ALA A C 1
ATOM 605 O O . ALA A 1 80 ? -11.276 11.841 12.676 1.00 95.88 80 ALA A O 1
ATOM 606 N N . ASP A 1 81 ? -13.395 11.469 13.314 1.00 95.94 81 ASP A N 1
ATOM 607 C CA . ASP A 1 81 ? -13.962 12.737 12.853 1.00 95.94 81 ASP A CA 1
ATOM 608 C C . ASP A 1 81 ? -14.243 13.743 13.984 1.00 95.94 81 ASP A C 1
ATOM 610 O O . ASP A 1 81 ? -14.440 14.929 13.715 1.00 95.94 81 ASP A O 1
ATOM 614 N N . ASN A 1 82 ? -14.061 13.349 15.246 1.00 96.44 82 ASN A N 1
ATOM 615 C CA . ASN A 1 82 ? -14.187 14.185 16.445 1.00 96.44 82 ASN A CA 1
ATOM 616 C C . ASN A 1 82 ? -15.610 14.710 16.676 1.00 96.44 82 ASN A C 1
ATOM 618 O O . ASN A 1 82 ? -15.792 15.841 17.158 1.00 96.44 82 ASN A O 1
ATOM 622 N N . ASP A 1 83 ? -16.624 13.913 16.351 1.00 95.81 83 ASP A N 1
ATOM 623 C CA . ASP A 1 83 ? -18.026 14.260 16.587 1.00 95.81 83 ASP A CA 1
ATOM 624 C C . ASP A 1 83 ? -18.522 13.846 17.997 1.00 95.81 83 ASP A C 1
ATOM 626 O O . ASP A 1 83 ? -19.621 14.231 18.419 1.00 95.81 83 ASP A O 1
ATOM 630 N N . ASN A 1 84 ? -17.640 13.233 18.801 1.00 95.19 84 ASN A N 1
ATOM 631 C CA . ASN A 1 84 ? -17.872 12.628 20.121 1.00 95.19 84 ASN A CA 1
ATOM 632 C C . ASN A 1 84 ? -18.644 11.299 20.091 1.00 95.19 84 ASN A C 1
ATOM 6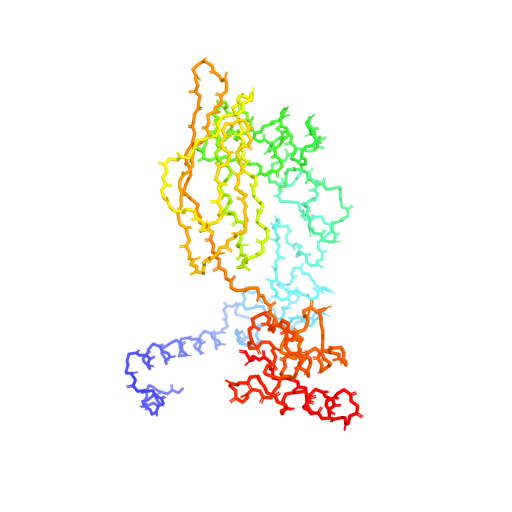34 O O . ASN A 1 84 ? -19.097 10.843 21.147 1.00 95.19 84 ASN A O 1
ATOM 638 N N . ILE A 1 85 ? -18.799 10.681 18.925 1.00 96.94 85 ILE A N 1
ATOM 639 C CA . ILE A 1 85 ? -19.261 9.309 18.745 1.00 96.94 85 ILE A CA 1
ATOM 640 C C . ILE A 1 85 ? -18.038 8.490 18.332 1.00 96.94 85 ILE A C 1
ATOM 642 O O . ILE A 1 85 ? -17.367 8.786 17.355 1.00 96.94 85 ILE A O 1
ATOM 646 N N . GLY A 1 86 ? -17.690 7.462 19.103 1.00 97.06 86 GLY A N 1
ATOM 647 C CA . GLY A 1 86 ? -16.491 6.686 18.784 1.00 97.06 86 GLY A CA 1
ATOM 648 C C . GLY A 1 86 ? -16.646 5.837 17.520 1.00 97.06 86 GLY A C 1
ATOM 649 O O . GLY A 1 86 ? -17.731 5.326 17.239 1.00 97.06 86 GLY A O 1
ATOM 650 N N . ASP A 1 87 ? -15.533 5.542 16.841 1.00 96.38 87 ASP A N 1
ATOM 651 C CA . ASP A 1 87 ? -15.477 4.715 15.617 1.00 96.38 87 ASP A CA 1
ATOM 652 C C . ASP A 1 87 ? -16.201 3.358 15.761 1.00 96.38 87 ASP A C 1
ATOM 654 O O . ASP A 1 87 ? -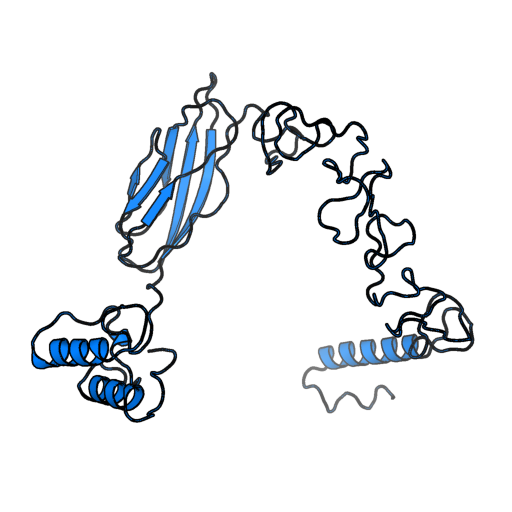16.617 2.727 14.788 1.00 96.38 87 ASP A O 1
ATOM 658 N N . ALA A 1 88 ? -16.302 2.851 16.994 1.00 96.44 88 ALA A N 1
ATOM 659 C CA . ALA A 1 88 ? -16.926 1.572 17.313 1.00 96.44 88 ALA A CA 1
ATOM 660 C C . ALA A 1 88 ? -18.462 1.606 17.318 1.00 96.44 88 ALA A C 1
ATOM 662 O O . ALA A 1 88 ? -19.085 0.544 17.284 1.00 96.44 88 ALA A O 1
ATOM 663 N N . CYS A 1 89 ? -19.077 2.783 17.384 1.00 96.69 89 CYS A N 1
ATOM 664 C CA . CYS A 1 89 ? -20.527 2.965 17.421 1.00 96.69 89 CYS A CA 1
ATOM 665 C C . CYS A 1 89 ? -21.029 4.075 16.488 1.00 96.69 89 CYS A C 1
ATOM 667 O O . CYS A 1 89 ? -22.242 4.285 16.388 1.00 96.69 89 CYS A O 1
ATOM 669 N N . ASP A 1 90 ? -20.120 4.744 15.793 1.00 97.19 90 ASP A N 1
ATOM 670 C CA . ASP A 1 90 ? -20.417 5.736 14.784 1.00 97.19 90 ASP A CA 1
ATOM 671 C C . ASP A 1 90 ? -20.929 5.080 13.492 1.00 97.19 90 ASP A C 1
ATOM 673 O O . ASP A 1 90 ? -20.412 4.075 13.003 1.00 97.19 90 ASP A O 1
ATOM 677 N N . ASN A 1 91 ? -22.028 5.620 12.970 1.00 96.19 91 ASN A N 1
ATOM 678 C CA . ASN A 1 91 ? -22.684 5.140 11.760 1.00 96.19 91 ASN A CA 1
ATOM 679 C C . ASN A 1 91 ? -22.373 5.998 10.531 1.00 96.19 91 ASN A C 1
ATOM 681 O O . ASN A 1 91 ? -22.900 5.701 9.448 1.00 96.19 91 ASN A O 1
ATOM 685 N N . CYS A 1 92 ? -21.598 7.064 10.698 1.00 96.50 92 CYS A N 1
ATOM 686 C CA . CYS A 1 92 ? -21.130 7.916 9.632 1.00 96.50 92 CYS A CA 1
ATOM 687 C C . CYS A 1 92 ? -19.897 8.703 10.077 1.00 96.50 92 CYS A C 1
ATOM 689 O O . CYS A 1 92 ? -20.001 9.885 10.376 1.00 96.50 92 CYS A O 1
ATOM 691 N N . THR A 1 93 ? -18.742 8.047 10.014 1.00 97.19 93 THR A N 1
ATOM 692 C CA . THR A 1 93 ? -17.462 8.707 10.262 1.00 97.19 93 THR A CA 1
ATOM 693 C C . THR A 1 93 ? -17.143 9.631 9.099 1.00 97.19 93 THR A C 1
ATOM 695 O O . THR A 1 93 ? -16.825 9.142 8.013 1.00 97.19 93 THR A O 1
ATOM 698 N N . ASP A 1 94 ? -17.244 10.937 9.316 1.00 97.25 94 ASP A N 1
ATOM 699 C CA . ASP A 1 94 ? -17.234 12.005 8.310 1.00 97.25 94 ASP A CA 1
ATOM 700 C C . ASP A 1 94 ? -16.262 13.116 8.739 1.00 97.25 94 ASP A C 1
ATOM 702 O O . ASP A 1 94 ? -16.604 14.067 9.445 1.00 97.25 94 ASP A O 1
ATOM 706 N N . THR A 1 95 ? -15.000 12.984 8.323 1.00 97.06 95 THR A N 1
ATOM 707 C CA . THR A 1 95 ? -13.920 13.852 8.817 1.00 97.06 95 THR A CA 1
ATOM 708 C C . THR A 1 95 ? -14.022 15.296 8.325 1.00 97.06 95 THR A C 1
ATOM 710 O O . THR A 1 95 ? -13.510 16.198 8.999 1.00 97.06 95 THR A O 1
ATOM 713 N N . ASP A 1 96 ? -14.643 15.550 7.174 1.00 96.88 96 ASP A N 1
ATOM 714 C CA . ASP A 1 96 ? -14.760 16.901 6.617 1.00 96.88 96 ASP A CA 1
ATOM 715 C C . ASP A 1 96 ? -16.153 17.536 6.767 1.00 96.88 96 ASP A C 1
ATOM 717 O O . ASP A 1 96 ? -16.308 18.746 6.539 1.00 96.88 96 ASP A O 1
ATOM 721 N N . GLY A 1 97 ? -17.121 16.772 7.273 1.00 96.25 97 GLY A N 1
ATOM 722 C CA . GLY A 1 97 ? -18.441 17.232 7.677 1.00 96.25 97 GLY A CA 1
ATOM 723 C C . GLY A 1 97 ? -19.364 17.540 6.503 1.00 96.25 97 GLY A C 1
ATOM 724 O O . GLY A 1 97 ? -20.240 18.410 6.629 1.00 96.25 97 GLY A O 1
ATOM 725 N N . ASP A 1 98 ? -19.156 16.910 5.348 1.00 96.94 98 ASP A N 1
ATOM 726 C CA . ASP A 1 98 ? -19.961 17.135 4.149 1.00 96.94 98 ASP A CA 1
ATOM 727 C C . ASP A 1 98 ? -21.214 16.238 4.055 1.00 96.94 98 ASP A C 1
ATOM 729 O O . ASP A 1 98 ? -22.103 16.471 3.221 1.00 96.94 98 ASP A O 1
ATOM 733 N N . GLY A 1 99 ? -21.352 15.298 4.993 1.00 95.06 99 GLY A N 1
ATOM 734 C CA . GLY A 1 99 ? -22.451 14.349 5.116 1.00 95.06 99 GLY A CA 1
ATOM 735 C C . GLY A 1 99 ? -22.199 13.006 4.429 1.00 95.06 99 GLY A C 1
ATOM 736 O O . GLY A 1 99 ? -23.153 12.227 4.276 1.00 95.06 99 GLY A O 1
ATOM 737 N N . LEU A 1 100 ? -20.969 12.743 3.989 1.00 97.12 100 LEU A N 1
ATOM 738 C CA . LEU A 1 100 ? -20.527 11.501 3.367 1.00 97.12 100 LEU A CA 1
ATOM 739 C C . LEU A 1 100 ? -19.452 10.844 4.237 1.00 97.12 100 LEU A C 1
ATOM 741 O O . LEU A 1 100 ? -18.602 11.490 4.827 1.00 97.12 100 LEU A O 1
ATOM 745 N N . GLY A 1 101 ? -19.526 9.524 4.361 1.00 96.81 101 GLY A N 1
ATOM 746 C CA . GLY A 1 101 ? -18.682 8.780 5.282 1.00 96.81 101 GLY A CA 1
ATOM 747 C C . GLY A 1 101 ? -17.368 8.360 4.647 1.00 96.81 101 GLY A C 1
ATOM 748 O O . GLY A 1 101 ? -17.346 7.793 3.551 1.00 96.81 101 GLY A O 1
ATOM 749 N N . ASN A 1 102 ? -16.286 8.500 5.398 1.00 96.38 102 ASN A N 1
ATOM 750 C CA . ASN A 1 102 ? -14.960 8.013 5.061 1.00 96.38 102 ASN A CA 1
ATOM 751 C C . ASN A 1 102 ? -14.981 6.526 4.631 1.00 96.38 102 ASN A C 1
ATOM 753 O O . ASN A 1 102 ? -15.662 5.689 5.243 1.00 96.38 102 ASN A O 1
ATOM 757 N N . PRO A 1 103 ? -14.194 6.128 3.617 1.00 94.69 103 PRO A N 1
ATOM 758 C CA . PRO A 1 103 ? -14.056 4.735 3.227 1.00 94.69 103 PRO A CA 1
ATOM 759 C C . PRO A 1 103 ? -13.320 3.931 4.309 1.00 94.69 103 PRO A C 1
ATOM 761 O O . PRO A 1 103 ? -12.429 4.425 4.993 1.00 94.69 103 PRO A O 1
ATOM 764 N N . GLY A 1 104 ? -13.661 2.645 4.434 1.00 93.69 104 GLY A N 1
ATOM 765 C CA . GLY A 1 104 ? -12.976 1.711 5.339 1.00 93.69 104 GLY A CA 1
ATOM 766 C C . GLY A 1 104 ? -13.609 1.539 6.725 1.00 93.69 104 GLY A C 1
ATOM 767 O O . GLY A 1 104 ? -13.232 0.602 7.431 1.00 93.69 104 GLY A O 1
ATOM 768 N N . TYR A 1 105 ? -14.612 2.342 7.088 1.00 93.44 105 TYR A N 1
ATOM 769 C CA . TYR A 1 105 ? -15.359 2.191 8.341 1.00 93.44 105 TYR A CA 1
ATOM 770 C C . TYR A 1 105 ? -16.554 1.252 8.150 1.00 93.44 105 TYR A C 1
ATOM 772 O O . TYR A 1 105 ? -17.480 1.521 7.387 1.00 93.44 105 TYR A O 1
ATOM 780 N N . ALA A 1 106 ? -16.527 0.104 8.832 1.00 90.00 106 ALA A N 1
ATOM 781 C CA . ALA A 1 106 ? -17.496 -0.977 8.620 1.00 90.00 106 ALA A CA 1
ATOM 782 C C . ALA A 1 106 ? -18.926 -0.645 9.083 1.00 90.00 106 ALA A C 1
ATOM 784 O O . ALA A 1 106 ? -19.871 -1.313 8.660 1.00 90.00 106 ALA A O 1
ATOM 785 N N . LEU A 1 107 ? -19.075 0.345 9.965 1.00 94.12 107 LEU A N 1
ATOM 786 C CA . LEU A 1 107 ? -20.360 0.786 10.503 1.00 94.12 107 LEU A CA 1
ATOM 787 C C . LEU A 1 107 ? -20.994 1.919 9.694 1.00 94.12 107 LEU A C 1
ATOM 789 O O . LEU A 1 107 ? -22.172 2.207 9.912 1.00 94.12 107 LEU A O 1
ATOM 793 N N . ASN A 1 108 ? -20.267 2.500 8.731 1.00 94.44 108 ASN A N 1
ATOM 794 C CA . ASN A 1 108 ? -20.787 3.578 7.901 1.00 94.44 108 ASN A CA 1
ATOM 795 C C . ASN A 1 108 ? -22.051 3.134 7.154 1.00 94.44 108 ASN A C 1
ATOM 797 O O . ASN A 1 108 ? -22.072 2.164 6.393 1.00 94.44 108 ASN A O 1
ATOM 801 N N . THR A 1 109 ? -23.129 3.873 7.396 1.00 96.12 109 THR A N 1
ATOM 802 C CA . THR A 1 109 ? -24.443 3.722 6.762 1.00 96.12 109 THR A CA 1
ATOM 803 C C . THR A 1 109 ? -24.766 4.868 5.809 1.00 96.12 109 THR A C 1
ATOM 805 O O . THR A 1 109 ? -25.681 4.740 4.990 1.00 96.12 109 THR A O 1
ATOM 808 N N . CYS A 1 110 ? -24.024 5.973 5.898 1.00 94.81 110 CYS A N 1
ATOM 809 C CA . CYS A 1 110 ? -24.046 7.050 4.919 1.00 94.81 110 CYS A CA 1
ATOM 810 C C . CYS A 1 110 ? -23.336 6.640 3.616 1.00 94.81 110 CYS A C 1
ATOM 812 O O . CYS A 1 110 ? -22.736 5.567 3.513 1.00 94.81 110 CYS A O 1
ATOM 814 N N . ALA A 1 111 ? -23.492 7.459 2.573 1.00 96.06 111 ALA A N 1
ATOM 815 C CA . ALA A 1 111 ? -22.809 7.216 1.307 1.00 96.06 111 ALA A CA 1
ATOM 816 C C . ALA A 1 111 ? -21.298 7.403 1.488 1.00 96.06 111 ALA A C 1
ATOM 818 O O . ALA A 1 111 ? -20.884 8.227 2.292 1.00 96.06 111 ALA A O 1
ATOM 819 N N . VAL A 1 112 ? -20.503 6.616 0.764 1.00 96.75 112 VAL A N 1
ATOM 820 C CA . VAL A 1 112 ? -19.040 6.659 0.863 1.00 96.75 112 VAL A CA 1
ATOM 821 C C . VAL A 1 112 ? -18.514 7.913 0.178 1.00 96.75 112 VAL A C 1
ATOM 823 O O . VAL A 1 112 ? -18.950 8.214 -0.932 1.00 96.75 112 VAL A O 1
ATOM 826 N N . ASP A 1 113 ? -17.575 8.579 0.836 1.00 97.88 113 ASP A N 1
ATOM 827 C CA . ASP A 1 113 ? -16.874 9.757 0.355 1.00 97.88 113 ASP A CA 1
ATOM 828 C C . ASP A 1 113 ? -15.613 9.390 -0.455 1.00 97.88 113 ASP A C 1
ATOM 830 O O . ASP A 1 113 ? -14.751 8.635 0.008 1.00 97.88 113 ASP A O 1
ATOM 834 N N . ASN A 1 114 ? -15.501 9.917 -1.676 1.00 97.44 114 ASN A N 1
ATOM 835 C CA . ASN A 1 114 ? -14.312 9.837 -2.523 1.00 97.44 114 ASN A CA 1
ATOM 836 C C . ASN A 1 114 ? -13.277 10.954 -2.275 1.00 97.44 114 ASN A C 1
ATOM 838 O O . ASN A 1 114 ? -12.229 10.946 -2.920 1.00 97.44 114 ASN A O 1
ATOM 842 N N . CYS A 1 115 ? -13.533 11.877 -1.342 1.00 97.69 115 CYS A N 1
ATOM 843 C CA . CYS A 1 115 ? -12.596 12.880 -0.839 1.00 97.69 115 CYS A CA 1
ATOM 844 C C . CYS A 1 115 ? -12.681 13.084 0.687 1.00 97.69 115 CYS A C 1
ATOM 846 O O . CYS A 1 115 ? -12.920 14.207 1.110 1.00 97.69 115 CYS A O 1
ATOM 848 N N . PRO A 1 116 ? -12.283 12.090 1.510 1.00 96.94 116 PRO A N 1
ATOM 849 C CA . PRO A 1 116 ? -12.521 12.018 2.974 1.00 96.94 116 PRO A CA 1
ATOM 850 C C . PRO A 1 116 ? -12.006 13.169 3.859 1.00 96.94 116 PRO A C 1
ATOM 852 O O . PRO A 1 116 ? -12.057 13.105 5.082 1.00 96.94 116 PRO A O 1
ATOM 855 N N . THR A 1 117 ? -11.337 14.157 3.275 1.00 95.81 117 THR A N 1
ATOM 856 C CA . THR A 1 117 ? -10.709 15.282 3.983 1.00 95.81 117 THR A CA 1
ATOM 857 C C . THR A 1 117 ? -11.008 16.626 3.319 1.00 95.81 117 THR A C 1
ATOM 859 O O . THR A 1 117 ? -10.498 17.660 3.762 1.00 95.81 117 THR A O 1
ATOM 862 N N . VAL A 1 118 ? -11.780 16.625 2.231 1.00 97.19 118 VAL A N 1
ATOM 863 C CA . VAL A 1 118 ? -12.108 17.799 1.428 1.00 97.19 118 VAL A CA 1
ATOM 864 C C . VAL A 1 118 ? -13.575 17.723 1.024 1.00 97.19 118 VAL A C 1
ATOM 866 O O . VAL A 1 118 ? -13.908 17.121 0.007 1.00 97.19 118 VAL A O 1
ATOM 869 N N . ALA A 1 119 ? -14.401 18.470 1.758 1.00 97.81 119 ALA A N 1
ATOM 870 C CA . ALA A 1 119 ? -15.846 18.478 1.578 1.00 97.81 119 ALA A CA 1
ATOM 871 C C . ALA A 1 119 ? -16.249 18.680 0.110 1.00 97.81 119 ALA A C 1
ATOM 873 O O . ALA A 1 119 ? -15.968 19.729 -0.495 1.00 97.81 119 ALA A O 1
ATOM 874 N N . ASN A 1 120 ? -16.940 17.699 -0.468 1.00 97.25 120 ASN A N 1
ATOM 875 C CA . ASN A 1 120 ? -17.213 17.638 -1.897 1.00 97.25 120 ASN A CA 1
ATOM 876 C C . ASN A 1 120 ? -18.539 16.952 -2.276 1.00 97.25 120 ASN A C 1
ATOM 878 O O . ASN A 1 120 ? -18.616 16.452 -3.395 1.00 97.25 120 ASN A O 1
ATOM 882 N N . VAL A 1 121 ? -19.587 17.016 -1.445 1.00 97.44 121 VAL A N 1
ATOM 883 C CA . VAL A 1 121 ? -21.019 16.619 -1.606 1.00 97.44 121 VAL A CA 1
ATOM 884 C C . VAL A 1 121 ? -21.496 16.127 -2.989 1.00 97.44 121 VAL A C 1
ATOM 886 O O . VAL A 1 121 ? -22.303 15.207 -3.092 1.00 97.44 121 VAL A O 1
ATOM 889 N N . SER A 1 122 ? -21.080 16.774 -4.078 1.00 96.75 122 SER A N 1
ATOM 890 C CA . SER A 1 122 ? -21.292 16.308 -5.453 1.00 96.75 122 SER A CA 1
ATOM 891 C C . SER A 1 122 ? -20.691 14.940 -5.803 1.00 96.75 122 SER A C 1
ATOM 893 O O . SER A 1 122 ? -21.206 14.325 -6.736 1.00 96.75 122 SER A O 1
ATOM 895 N N . GLN A 1 123 ? -19.625 14.498 -5.121 1.00 97.56 123 GLN A N 1
ATOM 896 C CA . GLN A 1 123 ? -18.881 13.262 -5.409 1.00 97.56 123 GLN A CA 1
ATOM 897 C C . GLN A 1 123 ? -18.490 13.131 -6.890 1.00 97.56 123 GLN A C 1
ATOM 899 O O . GLN A 1 123 ? -18.550 12.050 -7.476 1.00 97.56 123 GLN A O 1
ATOM 904 N N . LEU A 1 124 ? -18.168 14.258 -7.537 1.00 98.12 124 LEU A N 1
ATOM 905 C CA . LEU A 1 124 ? -17.733 14.245 -8.928 1.00 98.12 124 LEU A CA 1
ATOM 906 C C . LEU A 1 124 ? -16.362 13.569 -9.011 1.00 98.12 124 LEU A C 1
ATOM 908 O O . LEU A 1 124 ? -15.472 13.914 -8.243 1.00 98.12 124 LEU A O 1
ATOM 912 N N . ASP A 1 125 ? -16.242 12.617 -9.927 1.00 97.62 125 ASP A N 1
ATOM 913 C CA . ASP A 1 125 ? -15.028 11.861 -10.233 1.00 97.62 125 ASP A CA 1
ATOM 914 C C . ASP A 1 125 ? -14.976 11.723 -11.763 1.00 97.62 125 ASP A C 1
ATOM 916 O O . ASP A 1 125 ? -15.685 10.908 -12.373 1.00 97.62 125 ASP A O 1
ATOM 920 N N . THR A 1 126 ? -14.266 12.651 -12.402 1.00 98.19 126 THR A N 1
ATOM 921 C CA . THR A 1 126 ? -14.301 12.854 -13.853 1.00 98.19 126 THR A CA 1
ATOM 922 C C . THR A 1 126 ? -13.574 11.747 -14.615 1.00 98.19 126 THR A C 1
ATOM 924 O O . THR A 1 126 ? -14.006 11.392 -15.721 1.00 98.19 126 THR A O 1
ATOM 927 N N . ASP A 1 127 ? -12.505 11.183 -14.061 1.00 97.31 127 ASP A N 1
ATOM 928 C CA . ASP A 1 127 ? -11.698 10.143 -14.705 1.00 97.31 127 ASP A CA 1
ATOM 929 C C . ASP A 1 127 ? -11.881 8.735 -14.108 1.00 97.31 127 ASP A C 1
ATOM 931 O O . ASP A 1 127 ? -11.394 7.757 -14.690 1.00 97.31 127 ASP A O 1
ATOM 935 N N . SER A 1 128 ? -12.704 8.618 -13.063 1.00 97.19 128 SER A N 1
ATOM 936 C CA . SER A 1 128 ? -13.113 7.372 -12.413 1.00 97.19 128 SER A CA 1
ATOM 937 C C . SER A 1 128 ? -11.960 6.612 -11.757 1.00 97.19 128 SER A C 1
ATOM 939 O O . SER A 1 128 ? -11.918 5.376 -11.825 1.00 97.19 128 SER A O 1
ATOM 941 N N . ASP A 1 129 ? -11.019 7.327 -11.143 1.00 96.25 129 ASP A N 1
ATOM 942 C CA . ASP A 1 129 ? -9.831 6.761 -10.503 1.00 96.25 129 ASP A CA 1
ATOM 943 C C . ASP A 1 129 ? -9.966 6.493 -8.997 1.00 96.25 129 ASP A C 1
ATOM 945 O O . ASP A 1 129 ? -9.017 5.988 -8.391 1.00 96.25 129 ASP A O 1
ATOM 949 N N . THR A 1 130 ? -11.163 6.723 -8.443 1.00 94.88 130 THR A N 1
ATOM 950 C CA . THR A 1 130 ? -11.570 6.620 -7.027 1.00 94.88 130 THR A CA 1
ATOM 951 C C . THR A 1 130 ? -11.341 7.857 -6.163 1.00 94.88 130 THR A C 1
ATOM 953 O O . THR A 1 130 ? -11.901 7.891 -5.065 1.00 94.88 130 THR A O 1
ATOM 956 N N . PHE A 1 131 ? -10.616 8.870 -6.639 1.00 97.19 131 PHE A N 1
ATOM 957 C CA . PHE A 1 131 ? -10.496 10.167 -5.978 1.00 97.19 131 PHE A CA 1
ATOM 958 C C . PHE A 1 131 ? -11.452 11.164 -6.630 1.00 97.19 131 PHE A C 1
ATOM 960 O O . PHE A 1 131 ? -11.569 11.251 -7.846 1.00 97.19 131 PHE A O 1
ATOM 967 N N . GLY A 1 132 ? -12.200 11.909 -5.819 1.00 97.69 132 GLY A N 1
ATOM 968 C CA . GLY A 1 132 ? -13.072 12.945 -6.365 1.00 97.69 132 GLY A CA 1
ATOM 969 C C . GLY A 1 132 ? -12.280 14.141 -6.891 1.00 97.69 132 GLY A C 1
ATOM 970 O O . GLY A 1 132 ? -11.248 14.503 -6.332 1.00 97.69 132 GLY A O 1
ATOM 971 N N . ASP A 1 133 ? -12.833 14.860 -7.871 1.00 98.31 133 ASP A N 1
ATOM 972 C CA . ASP A 1 133 ? -12.233 16.058 -8.484 1.00 98.31 133 ASP A CA 1
ATOM 973 C C . ASP A 1 133 ? -11.774 17.117 -7.454 1.00 98.31 133 ASP A C 1
ATOM 975 O O . ASP A 1 133 ? -10.948 17.976 -7.757 1.00 98.31 133 ASP A O 1
ATOM 979 N N . ALA A 1 134 ? -12.355 17.115 -6.248 1.00 97.69 134 ALA A N 1
ATOM 980 C CA . ALA A 1 134 ? -12.027 18.050 -5.173 1.00 97.69 134 ALA A CA 1
ATOM 981 C C . ALA A 1 134 ? -10.694 17.749 -4.464 1.00 97.69 134 ALA A C 1
ATOM 983 O O . ALA A 1 134 ? -10.086 18.669 -3.914 1.00 97.69 134 ALA A O 1
ATOM 984 N N . CYS A 1 135 ? -10.261 16.491 -4.462 1.00 97.38 135 CYS A N 1
ATOM 985 C CA . CYS A 1 135 ? -9.055 16.011 -3.789 1.00 97.38 135 CYS A CA 1
ATOM 986 C C . CYS A 1 135 ? -8.100 15.258 -4.725 1.00 97.38 135 CYS A C 1
ATOM 988 O O . CYS A 1 135 ? -7.024 14.862 -4.284 1.00 97.38 135 CYS A O 1
ATOM 990 N N . ASP A 1 136 ? -8.477 15.084 -5.989 1.00 98.06 136 ASP A N 1
ATOM 991 C CA . ASP A 1 136 ? -7.642 14.495 -7.020 1.00 98.06 136 ASP A CA 1
ATOM 992 C C . ASP A 1 136 ? -6.599 15.508 -7.528 1.00 98.06 136 ASP A C 1
ATOM 994 O O . ASP A 1 136 ? -6.922 16.605 -7.999 1.00 98.06 136 ASP A O 1
ATOM 998 N N . ASN A 1 137 ? -5.319 15.146 -7.432 1.00 96.81 137 ASN A N 1
ATOM 999 C CA . ASN A 1 137 ? -4.209 15.940 -7.951 1.00 96.81 137 ASN A CA 1
ATOM 1000 C C . ASN A 1 137 ? -3.998 15.801 -9.473 1.00 96.81 137 ASN A C 1
ATOM 1002 O O . ASN A 1 137 ? -3.166 16.529 -10.026 1.00 96.81 137 ASN A O 1
ATOM 1006 N N . CYS A 1 138 ? -4.772 14.951 -10.158 1.00 96.88 138 CYS A N 1
ATOM 1007 C CA . CYS A 1 138 ? -4.913 14.873 -11.611 1.00 96.88 138 CYS A CA 1
ATOM 1008 C C . CYS A 1 138 ? -6.370 14.625 -12.087 1.00 96.88 138 CYS A C 1
ATOM 1010 O O . CYS A 1 138 ? -6.579 13.678 -12.836 1.00 96.88 138 CYS A O 1
ATOM 1012 N N . PRO A 1 139 ? -7.323 15.572 -11.900 1.00 97.50 139 PRO A N 1
ATOM 1013 C CA . PRO A 1 139 ? -8.781 15.388 -12.118 1.00 97.50 139 PRO A CA 1
ATOM 1014 C C . PRO A 1 139 ? -9.276 14.871 -13.481 1.00 97.50 139 PRO A C 1
ATOM 1016 O O . PRO A 1 139 ? -10.474 14.727 -13.706 1.00 97.50 139 PRO A O 1
ATOM 1019 N N . LEU A 1 140 ? -8.400 14.756 -14.477 1.00 96.38 140 LEU A N 1
ATOM 1020 C CA . LEU A 1 140 ? -8.731 14.349 -15.844 1.00 96.38 140 LEU A CA 1
ATOM 1021 C C . LEU A 1 140 ? -7.921 13.126 -16.306 1.00 96.38 140 LEU A C 1
ATOM 1023 O O . LEU A 1 140 ? -8.046 12.731 -17.472 1.00 96.38 140 LEU A O 1
ATOM 1027 N N . VAL A 1 141 ? -7.026 12.597 -15.470 1.00 94.75 141 VAL A N 1
ATOM 1028 C CA . VAL A 1 141 ? -6.070 11.544 -15.812 1.00 94.75 141 VAL A CA 1
ATOM 1029 C C . VAL A 1 141 ? -5.936 10.572 -14.648 1.00 94.75 141 VAL A C 1
ATOM 1031 O O . VAL A 1 141 ? -5.140 10.806 -13.748 1.00 94.75 141 VAL A O 1
ATOM 1034 N N . SER A 1 142 ? -6.599 9.421 -14.792 1.00 95.75 142 SER A N 1
ATOM 1035 C CA . SER A 1 142 ? -6.670 8.414 -13.737 1.00 95.75 142 SER A CA 1
ATOM 1036 C C . SER A 1 142 ? -5.306 8.072 -13.138 1.00 95.75 142 SER A C 1
ATOM 1038 O O . SER A 1 142 ? -4.406 7.584 -13.838 1.00 95.75 142 SER A O 1
ATOM 1040 N N . ASN A 1 143 ? -5.177 8.293 -11.832 1.00 94.19 143 ASN A N 1
ATOM 1041 C CA . ASN A 1 143 ? -3.973 8.083 -11.046 1.00 94.19 143 ASN A CA 1
ATOM 1042 C C . ASN A 1 143 ? -4.310 7.647 -9.601 1.00 94.19 143 ASN A C 1
ATOM 1044 O O . ASN A 1 143 ? -3.962 8.345 -8.646 1.00 94.19 143 ASN A O 1
ATOM 1048 N N . PRO A 1 144 ? -4.817 6.412 -9.394 1.00 93.75 144 PRO A N 1
ATOM 1049 C CA . PRO A 1 144 ? -5.318 5.943 -8.091 1.00 93.75 144 PRO A CA 1
ATOM 1050 C C . PRO A 1 144 ? -4.300 5.911 -6.935 1.00 93.75 144 PRO A C 1
ATOM 1052 O O . PRO A 1 144 ? -4.622 5.506 -5.823 1.00 93.75 144 PRO A O 1
ATOM 1055 N N . THR A 1 145 ? -3.030 6.229 -7.187 1.00 92.31 145 THR A N 1
ATOM 1056 C CA . THR A 1 145 ? -1.993 6.329 -6.153 1.00 92.31 145 THR A CA 1
ATOM 1057 C C . THR A 1 145 ? -1.767 7.760 -5.675 1.00 92.31 145 THR A C 1
ATOM 1059 O O . THR A 1 145 ? -1.010 7.935 -4.724 1.00 92.31 145 THR A O 1
ATOM 1062 N N . GLN A 1 146 ? -2.335 8.764 -6.359 1.00 94.75 146 GLN A N 1
ATOM 1063 C CA . GLN A 1 146 ? -2.173 10.198 -6.081 1.00 94.75 146 GLN A CA 1
ATOM 1064 C C . GLN A 1 146 ? -0.702 10.613 -5.896 1.00 94.75 146 GLN A C 1
ATOM 1066 O O . GLN A 1 146 ? -0.373 11.501 -5.113 1.00 94.75 146 GLN A O 1
ATOM 1071 N N . ALA A 1 147 ? 0.209 9.940 -6.608 1.00 93.06 147 ALA A N 1
ATOM 1072 C CA . ALA A 1 147 ? 1.642 10.158 -6.456 1.00 93.06 147 ALA A CA 1
ATOM 1073 C C . ALA A 1 147 ? 2.014 11.577 -6.905 1.00 93.06 147 ALA A C 1
ATOM 1075 O O . ALA A 1 147 ? 1.597 12.003 -7.979 1.00 93.06 147 ALA A O 1
ATOM 1076 N N . ASP A 1 148 ? 2.791 12.270 -6.075 1.00 92.94 148 ASP A N 1
ATOM 1077 C CA . ASP A 1 148 ? 3.362 13.592 -6.336 1.00 92.94 148 ASP A CA 1
ATOM 1078 C C . ASP A 1 148 ? 4.786 13.613 -5.764 1.00 92.94 148 ASP A C 1
ATOM 1080 O O . ASP A 1 148 ? 5.016 13.855 -4.574 1.00 92.94 148 ASP A O 1
ATOM 1084 N N . GLN A 1 149 ? 5.766 13.273 -6.598 1.00 89.69 149 GLN A N 1
ATOM 1085 C CA . GLN A 1 149 ? 7.163 13.164 -6.174 1.00 89.69 149 GLN A CA 1
ATOM 1086 C C . GLN A 1 149 ? 7.839 14.514 -5.956 1.00 89.69 149 GLN A C 1
ATOM 1088 O O . GLN A 1 149 ? 8.847 14.591 -5.245 1.00 89.69 149 GLN A O 1
ATOM 1093 N N . ASN A 1 150 ? 7.338 15.570 -6.594 1.00 88.50 150 ASN A N 1
ATOM 1094 C CA . ASN A 1 150 ? 7.971 16.882 -6.567 1.00 88.50 150 ASN A CA 1
ATOM 1095 C C . ASN A 1 150 ? 7.340 17.818 -5.506 1.00 88.50 150 ASN A C 1
ATOM 1097 O O . ASN A 1 150 ? 7.976 18.805 -5.117 1.00 88.50 150 ASN A O 1
ATOM 1101 N N . GLY A 1 151 ? 6.164 17.460 -4.980 1.00 92.00 151 GLY A N 1
ATOM 1102 C CA . GLY A 1 151 ? 5.455 18.143 -3.903 1.00 92.00 151 GLY A CA 1
ATOM 1103 C C . GLY A 1 151 ? 4.803 19.461 -4.323 1.00 92.00 151 GLY A C 1
ATOM 1104 O O . GLY A 1 151 ? 4.656 20.353 -3.479 1.00 92.00 151 GLY A O 1
ATOM 1105 N N . ASP A 1 152 ? 4.482 19.640 -5.605 1.00 93.50 152 ASP A N 1
ATOM 1106 C CA . ASP A 1 152 ? 3.835 20.847 -6.127 1.00 93.50 152 ASP A CA 1
ATOM 1107 C C . ASP A 1 152 ? 2.295 20.773 -6.148 1.00 93.50 152 ASP A C 1
ATOM 1109 O O . ASP A 1 152 ? 1.642 21.783 -6.435 1.00 93.50 152 ASP A O 1
ATOM 1113 N N . ASN A 1 153 ? 1.719 19.653 -5.691 1.00 92.50 153 ASN A N 1
ATOM 1114 C CA . ASN A 1 153 ? 0.293 19.305 -5.695 1.00 92.50 153 ASN A CA 1
ATOM 1115 C C . ASN A 1 153 ? -0.304 19.081 -7.094 1.00 92.50 153 ASN A C 1
ATOM 1117 O O . ASN A 1 153 ? -1.526 19.115 -7.244 1.00 92.50 153 ASN A O 1
ATOM 1121 N N . VAL A 1 154 ? 0.526 18.864 -8.113 1.00 95.50 154 VAL A N 1
ATOM 1122 C CA . VAL A 1 154 ? 0.113 18.327 -9.410 1.00 95.50 154 VAL A CA 1
ATOM 1123 C C . VAL A 1 154 ? 0.630 16.896 -9.491 1.00 95.50 154 VAL A C 1
ATOM 1125 O O . VAL A 1 154 ? 1.825 16.655 -9.357 1.00 95.50 154 VAL A O 1
ATOM 1128 N N . GLY A 1 155 ? -0.265 15.929 -9.686 1.00 95.19 155 GLY A N 1
ATOM 1129 C CA . GLY A 1 155 ? 0.129 14.525 -9.652 1.00 95.19 155 GLY A CA 1
ATOM 1130 C C . GLY A 1 155 ? 1.092 14.151 -10.781 1.00 95.19 155 GLY A C 1
ATOM 1131 O O . GLY A 1 155 ? 1.038 14.689 -11.893 1.00 95.19 155 GLY A O 1
ATOM 1132 N N . ASP A 1 156 ? 1.918 13.138 -10.528 1.00 93.31 156 ASP A N 1
ATOM 1133 C CA . ASP A 1 156 ? 2.938 12.627 -11.451 1.00 93.31 156 ASP A CA 1
ATOM 1134 C C . ASP A 1 156 ? 2.360 12.249 -12.830 1.00 93.31 156 ASP A C 1
ATOM 1136 O O . ASP A 1 156 ? 3.080 12.181 -13.819 1.00 93.31 156 ASP A O 1
ATOM 1140 N N . HIS A 1 157 ? 1.056 11.965 -12.924 1.00 92.94 157 HIS A N 1
ATOM 1141 C CA . HIS A 1 157 ? 0.396 11.584 -14.176 1.00 92.94 157 HIS A CA 1
ATOM 1142 C C . HIS A 1 157 ? 0.054 12.782 -15.076 1.00 92.94 157 HIS A C 1
ATOM 1144 O O . HIS A 1 157 ? -0.171 12.596 -16.276 1.00 92.94 157 HIS A O 1
ATOM 1150 N N . CYS A 1 158 ? 0.029 14.001 -14.533 1.00 93.69 158 CYS A N 1
ATOM 1151 C CA . CYS A 1 158 ? -0.436 15.201 -15.226 1.00 93.69 158 CYS A CA 1
ATOM 1152 C C . CYS A 1 158 ? 0.487 16.427 -15.081 1.00 93.69 158 CYS A C 1
ATOM 1154 O O . CYS A 1 158 ? 0.227 17.448 -15.724 1.00 93.69 158 CYS A O 1
ATOM 1156 N N . ASP A 1 159 ? 1.584 16.339 -14.324 1.00 93.00 159 ASP A N 1
ATOM 1157 C CA . ASP A 1 159 ? 2.541 17.440 -14.115 1.00 93.00 159 ASP A CA 1
ATOM 1158 C C . ASP A 1 159 ? 3.463 17.716 -15.327 1.00 93.00 159 ASP A C 1
ATOM 1160 O O . ASP A 1 159 ? 4.108 18.765 -15.434 1.00 93.00 159 ASP A O 1
ATOM 1164 N N . GLY A 1 160 ? 3.503 16.786 -16.285 1.00 91.06 160 GLY A N 1
ATOM 1165 C CA . GLY A 1 160 ? 4.289 16.885 -17.510 1.00 91.06 160 GLY A CA 1
ATOM 1166 C C . GLY A 1 160 ? 5.757 16.472 -17.373 1.00 91.06 160 GLY A C 1
ATOM 1167 O O . GLY A 1 160 ? 6.500 16.635 -18.344 1.00 91.06 160 GLY A O 1
ATOM 1168 N N . ASN A 1 161 ? 6.188 15.933 -16.233 1.00 93.44 161 ASN A N 1
ATOM 1169 C CA . ASN A 1 161 ? 7.462 15.231 -16.083 1.00 93.44 161 ASN A CA 1
ATOM 1170 C C . ASN A 1 161 ? 7.250 13.718 -16.208 1.00 93.44 161 ASN A C 1
ATOM 1172 O O . ASN A 1 161 ? 6.124 13.239 -16.197 1.00 93.44 161 ASN A O 1
ATOM 1176 N N . VAL A 1 162 ? 8.336 12.965 -16.389 1.00 94.38 162 VAL A N 1
ATOM 1177 C CA . VAL A 1 162 ? 8.309 11.497 -16.377 1.00 94.38 162 VAL A CA 1
ATOM 1178 C C . VAL A 1 162 ? 9.036 11.024 -15.134 1.00 94.38 162 VAL A C 1
ATOM 1180 O O . VAL A 1 162 ? 10.093 11.570 -14.824 1.00 94.38 162 VAL A O 1
ATOM 1183 N N . TYR A 1 163 ? 8.507 10.000 -14.476 1.00 93.06 163 TYR A N 1
ATOM 1184 C CA . TYR A 1 163 ? 9.107 9.418 -13.285 1.00 93.06 163 TYR A CA 1
ATOM 1185 C C . TYR A 1 163 ? 9.251 7.906 -13.410 1.00 93.06 163 TYR A C 1
ATOM 1187 O O . TYR A 1 163 ? 8.374 7.217 -13.940 1.00 93.06 163 TYR A O 1
ATOM 1195 N N . CYS A 1 164 ? 10.351 7.370 -12.888 1.00 91.56 164 CYS A N 1
ATOM 1196 C CA . CYS A 1 164 ? 10.483 5.943 -12.640 1.00 91.56 164 CYS A CA 1
ATOM 1197 C C . CYS A 1 164 ? 9.565 5.559 -11.477 1.00 91.56 164 CYS A C 1
ATOM 1199 O O . CYS A 1 164 ? 9.585 6.197 -10.427 1.00 91.56 164 CYS A O 1
ATOM 1201 N N . TYR A 1 165 ? 8.801 4.481 -11.620 1.00 83.75 165 TYR A N 1
ATOM 1202 C CA . TYR A 1 165 ? 8.033 3.958 -10.498 1.00 83.75 165 TYR A CA 1
ATOM 1203 C C . TYR A 1 165 ? 8.995 3.352 -9.460 1.00 83.75 165 TYR A C 1
ATOM 1205 O O . TYR A 1 165 ? 9.695 2.381 -9.755 1.00 83.75 165 TYR A O 1
ATOM 1213 N N . GLN A 1 166 ? 9.075 3.949 -8.266 1.00 77.62 166 GLN A N 1
ATOM 1214 C CA . GLN A 1 166 ? 10.093 3.654 -7.242 1.00 77.62 166 GLN A CA 1
ATOM 1215 C C . GLN A 1 166 ? 9.775 2.423 -6.375 1.00 77.62 166 GLN A C 1
ATOM 1217 O O . GLN A 1 166 ? 9.959 2.447 -5.160 1.00 77.62 166 GLN A O 1
ATOM 1222 N N . ASN A 1 167 ? 9.316 1.334 -6.986 1.00 78.44 167 ASN A N 1
ATOM 1223 C CA . ASN A 1 167 ? 9.218 0.055 -6.290 1.00 78.44 167 ASN A CA 1
ATOM 1224 C C . ASN A 1 167 ? 10.407 -0.818 -6.673 1.00 78.44 167 ASN A C 1
ATOM 1226 O O . ASN A 1 167 ? 10.655 -1.056 -7.862 1.00 78.44 167 ASN A O 1
ATOM 1230 N N . ASP A 1 168 ? 11.122 -1.302 -5.657 1.00 87.81 168 ASP A N 1
ATOM 1231 C CA . ASP A 1 168 ? 12.150 -2.310 -5.868 1.00 87.81 168 ASP A CA 1
ATOM 1232 C C . ASP A 1 168 ? 11.534 -3.521 -6.590 1.00 87.81 168 ASP A C 1
ATOM 1234 O O . ASP A 1 168 ? 10.430 -3.968 -6.241 1.00 87.81 168 ASP A O 1
ATOM 1238 N N . PRO A 1 169 ? 12.205 -4.047 -7.631 1.00 93.75 169 PRO A N 1
ATOM 1239 C CA . PRO A 1 169 ? 11.784 -5.281 -8.259 1.00 93.75 169 PRO A CA 1
ATOM 1240 C C . PRO A 1 169 ? 11.672 -6.402 -7.215 1.00 93.75 169 PRO A C 1
ATOM 1242 O O . PRO A 1 169 ? 12.471 -6.453 -6.282 1.00 93.75 169 PRO A O 1
ATOM 1245 N N . PRO A 1 170 ? 10.744 -7.357 -7.387 1.00 94.56 170 PRO A N 1
ATOM 1246 C CA . PRO A 1 170 ? 10.667 -8.508 -6.501 1.00 94.56 170 PRO A CA 1
ATOM 1247 C C . PRO A 1 170 ? 11.993 -9.266 -6.445 1.00 94.56 170 PRO A C 1
ATOM 1249 O O . PRO A 1 170 ? 12.696 -9.378 -7.454 1.00 94.56 170 PRO A O 1
ATOM 1252 N N . ASP A 1 171 ? 12.284 -9.856 -5.292 1.00 94.88 171 ASP A N 1
ATOM 1253 C CA . ASP A 1 171 ? 13.428 -10.745 -5.132 1.00 94.88 171 ASP A CA 1
ATOM 1254 C C . ASP A 1 171 ? 13.346 -11.960 -6.069 1.00 94.88 171 ASP A C 1
ATOM 1256 O O . ASP A 1 171 ? 12.273 -12.445 -6.443 1.00 94.88 171 ASP A O 1
ATOM 1260 N N . GLY A 1 172 ? 14.517 -12.454 -6.466 1.00 92.75 172 GLY A N 1
ATOM 1261 C CA . GLY A 1 172 ? 14.671 -13.600 -7.354 1.00 92.75 172 GLY A CA 1
ATOM 1262 C C . GLY A 1 172 ? 15.105 -14.865 -6.618 1.00 92.75 172 GLY A C 1
ATOM 1263 O O . GLY A 1 172 ? 15.705 -14.822 -5.544 1.00 92.75 172 GLY A O 1
ATOM 1264 N N . PHE A 1 173 ? 14.877 -16.014 -7.255 1.00 92.06 173 PHE A N 1
ATOM 1265 C CA . PHE A 1 173 ? 15.399 -17.295 -6.783 1.00 92.06 173 PHE A CA 1
ATOM 1266 C C . PHE A 1 173 ? 16.437 -17.876 -7.739 1.00 92.06 173 PHE A C 1
ATOM 1268 O O . PHE A 1 173 ? 16.325 -17.765 -8.963 1.00 92.06 173 PHE A O 1
ATOM 1275 N N . LEU A 1 174 ? 17.443 -18.535 -7.168 1.00 91.44 174 LEU A N 1
ATOM 1276 C CA . LEU A 1 174 ? 18.517 -19.185 -7.910 1.00 91.44 174 LEU A CA 1
ATOM 1277 C C . LEU A 1 174 ? 17.971 -20.200 -8.929 1.00 91.44 174 LEU A C 1
ATOM 1279 O O . LEU A 1 174 ? 17.234 -21.120 -8.581 1.00 91.44 174 LEU A O 1
ATOM 1283 N N . ASN A 1 175 ? 18.401 -20.062 -10.182 1.00 86.81 175 ASN A N 1
ATOM 1284 C CA . ASN A 1 175 ? 18.035 -20.859 -11.356 1.00 86.81 175 ASN A CA 1
ATOM 1285 C C . ASN A 1 175 ? 16.535 -20.866 -11.706 1.00 86.81 175 ASN A C 1
ATOM 1287 O O . ASN A 1 175 ? 16.111 -21.657 -12.552 1.00 86.81 175 ASN A O 1
ATOM 1291 N N . VAL A 1 176 ? 15.737 -19.980 -11.108 1.00 88.38 176 VAL A N 1
ATOM 1292 C CA . VAL A 1 176 ? 14.316 -19.808 -11.433 1.00 88.38 176 VAL A CA 1
ATOM 1293 C C . VAL A 1 176 ? 14.175 -18.684 -12.464 1.00 88.38 176 VAL A C 1
ATOM 1295 O O . VAL A 1 176 ? 14.817 -17.646 -12.304 1.00 88.38 176 VAL A O 1
ATOM 1298 N N . PRO A 1 177 ? 13.370 -18.845 -13.534 1.00 93.56 177 PRO A N 1
ATOM 1299 C CA . PRO A 1 177 ? 13.123 -17.768 -14.484 1.00 93.56 177 PRO A CA 1
ATOM 1300 C C . PRO A 1 177 ? 12.626 -16.503 -13.783 1.00 93.56 177 PRO A C 1
ATOM 1302 O O . PRO A 1 177 ? 11.613 -16.522 -13.089 1.00 93.56 177 PRO A O 1
ATOM 1305 N N . TYR A 1 178 ? 13.336 -15.409 -14.007 1.00 95.31 178 TYR A N 1
ATOM 1306 C CA . TYR A 1 178 ? 13.011 -14.088 -13.508 1.00 95.31 178 TYR A CA 1
ATOM 1307 C C . TYR A 1 178 ? 12.515 -13.212 -14.656 1.00 95.31 178 TYR A C 1
ATOM 1309 O O . TYR A 1 178 ? 13.087 -13.209 -15.754 1.00 95.31 178 TYR A O 1
ATOM 1317 N N . PHE A 1 179 ? 11.443 -12.473 -14.394 1.00 96.56 179 PHE A N 1
ATOM 1318 C CA . PHE A 1 179 ? 10.886 -11.470 -15.286 1.00 96.56 179 PHE A CA 1
ATOM 1319 C C . PHE A 1 179 ? 10.432 -10.284 -14.445 1.00 96.56 179 PHE A C 1
ATOM 1321 O O . PHE A 1 179 ? 9.617 -10.442 -13.539 1.00 96.56 179 PHE A O 1
ATOM 1328 N N . TYR A 1 180 ? 10.922 -9.101 -14.788 1.00 95.81 180 TYR A N 1
ATOM 1329 C CA . TYR A 1 180 ? 10.441 -7.846 -14.233 1.00 95.81 180 TYR A CA 1
ATOM 1330 C C . TYR A 1 180 ? 10.311 -6.813 -15.345 1.00 95.81 180 TYR A C 1
ATOM 1332 O O . TYR A 1 180 ? 11.186 -6.726 -16.208 1.00 95.81 180 TYR A O 1
ATOM 1340 N N . GLN A 1 181 ? 9.230 -6.039 -15.334 1.00 95.44 181 GLN A N 1
ATOM 1341 C CA . GLN A 1 181 ? 9.007 -4.942 -16.268 1.00 95.44 181 GLN A CA 1
ATOM 1342 C C . GLN A 1 181 ? 9.029 -3.628 -15.499 1.00 95.44 181 GLN A C 1
ATOM 1344 O O . GLN A 1 181 ? 8.267 -3.448 -14.554 1.00 95.44 181 GLN A O 1
ATOM 1349 N N . MET A 1 182 ? 9.891 -2.717 -15.936 1.00 94.94 182 MET A N 1
ATOM 1350 C CA . MET A 1 182 ? 9.964 -1.366 -15.404 1.00 94.94 182 MET A CA 1
ATOM 1351 C C . MET A 1 182 ? 8.681 -0.602 -15.727 1.00 94.94 182 MET A C 1
ATOM 1353 O O . MET A 1 182 ? 8.093 -0.762 -16.802 1.00 94.94 182 MET A O 1
ATOM 1357 N N . GLN A 1 183 ? 8.274 0.254 -14.800 1.00 92.00 183 GLN A N 1
ATOM 1358 C CA . GLN A 1 183 ? 7.084 1.085 -14.919 1.00 92.00 183 GLN A CA 1
ATOM 1359 C C . GLN A 1 183 ? 7.477 2.551 -14.789 1.00 92.00 183 GLN A C 1
ATOM 1361 O O . GLN A 1 183 ? 8.366 2.897 -14.013 1.00 92.00 183 GLN A O 1
ATOM 1366 N N . ALA A 1 184 ? 6.822 3.401 -15.571 1.00 92.81 184 ALA A N 1
ATOM 1367 C CA . ALA A 1 184 ? 6.978 4.844 -15.502 1.00 92.81 184 ALA A CA 1
ATOM 1368 C C . ALA A 1 184 ? 5.605 5.506 -15.467 1.00 92.81 184 ALA A C 1
ATOM 1370 O O . ALA A 1 184 ? 4.652 4.987 -16.057 1.00 92.81 184 ALA A O 1
ATOM 1371 N N . VAL A 1 185 ? 5.542 6.643 -14.788 1.00 91.88 185 VAL A N 1
ATOM 1372 C CA . VAL A 1 185 ? 4.358 7.496 -14.666 1.00 91.88 185 VAL A CA 1
ATOM 1373 C C . VAL A 1 185 ? 4.674 8.876 -15.240 1.00 91.88 185 VAL A C 1
ATOM 1375 O O . VAL A 1 185 ? 5.840 9.279 -15.286 1.00 91.88 185 VAL A O 1
ATOM 1378 N N . GLY A 1 186 ? 3.645 9.567 -15.725 1.00 92.19 186 GLY A N 1
ATOM 1379 C CA . GLY A 1 186 ? 3.800 10.875 -16.357 1.00 92.19 186 GLY A CA 1
ATOM 1380 C C . GLY A 1 186 ? 4.473 10.851 -17.729 1.00 92.19 186 GLY A C 1
ATOM 1381 O O . GLY A 1 186 ? 4.699 9.807 -18.336 1.00 92.19 186 GLY A O 1
ATOM 1382 N N . GLY A 1 187 ? 4.807 12.033 -18.232 1.00 92.00 187 GLY A N 1
ATOM 1383 C CA . GLY A 1 187 ? 5.472 12.221 -19.516 1.00 92.00 187 GLY A CA 1
ATOM 1384 C C . GLY A 1 187 ? 4.603 11.832 -20.713 1.00 92.00 187 GLY A C 1
ATOM 1385 O O . GLY A 1 187 ? 3.398 11.602 -20.613 1.00 92.00 187 GLY A O 1
ATOM 1386 N N . VAL A 1 188 ? 5.215 11.792 -21.898 1.00 92.56 188 VAL A N 1
ATOM 1387 C CA . VAL A 1 188 ? 4.538 11.349 -23.131 1.00 92.56 188 VAL A CA 1
ATOM 1388 C C . VAL A 1 188 ? 5.138 10.031 -23.628 1.00 92.56 188 VAL A C 1
ATOM 1390 O O . VAL A 1 188 ? 6.319 10.004 -23.974 1.00 92.56 188 VAL A O 1
ATOM 1393 N N . PRO A 1 189 ? 4.365 8.932 -23.731 1.00 91.56 189 PRO A N 1
ATOM 1394 C CA . PRO A 1 189 ? 4.851 7.697 -24.339 1.00 91.56 189 PRO A CA 1
ATOM 1395 C C . PRO A 1 189 ? 5.071 7.862 -25.861 1.00 91.56 189 PRO A C 1
ATOM 1397 O O . PRO A 1 189 ? 4.424 8.697 -26.498 1.00 91.56 189 PRO A O 1
ATOM 1400 N N . PRO A 1 190 ? 5.918 7.033 -26.502 1.00 95.00 190 PRO A N 1
ATOM 1401 C CA . PRO A 1 190 ? 6.582 5.853 -25.950 1.00 95.00 190 PRO A CA 1
ATOM 1402 C C . PRO A 1 190 ? 7.787 6.196 -25.070 1.00 95.00 190 PRO A C 1
ATOM 1404 O O . PRO A 1 190 ? 8.594 7.053 -25.418 1.00 95.00 190 PRO A O 1
ATOM 1407 N N . TYR A 1 191 ? 7.940 5.461 -23.969 1.00 95.94 191 TYR A N 1
ATOM 1408 C CA . TYR A 1 191 ? 9.111 5.582 -23.106 1.00 95.94 191 TYR A CA 1
ATOM 1409 C C . TYR A 1 191 ? 10.323 4.856 -23.686 1.00 95.94 191 TYR A C 1
ATOM 1411 O O . TYR A 1 191 ? 10.198 3.852 -24.393 1.00 95.94 191 TYR A O 1
ATOM 1419 N N . ASN A 1 192 ? 11.509 5.340 -23.340 1.00 97.44 192 ASN A N 1
ATOM 1420 C CA . ASN A 1 192 ? 12.782 4.729 -23.680 1.00 97.44 192 ASN A CA 1
ATOM 1421 C C . ASN A 1 192 ? 13.600 4.468 -22.411 1.00 97.44 192 ASN A C 1
ATOM 1423 O O . ASN A 1 192 ? 14.045 5.396 -21.742 1.00 97.44 192 ASN A O 1
ATOM 1427 N N . TRP A 1 193 ? 13.828 3.192 -22.115 1.00 97.75 193 TRP A N 1
ATOM 1428 C CA . TRP A 1 193 ? 14.530 2.720 -20.929 1.00 97.75 193 TRP A CA 1
ATOM 1429 C C . TRP A 1 193 ? 16.016 2.484 -21.190 1.00 97.75 193 TRP A C 1
ATOM 1431 O O . TRP A 1 193 ? 16.393 1.824 -22.165 1.00 97.75 193 TRP A O 1
ATOM 1441 N N . VAL A 1 194 ? 16.873 2.967 -20.293 1.00 97.75 194 VAL A N 1
ATOM 1442 C CA . VAL A 1 194 ? 18.333 2.871 -20.414 1.00 97.75 194 VAL A CA 1
ATOM 1443 C C . VAL A 1 194 ? 18.940 2.353 -19.114 1.00 97.75 194 VAL A C 1
ATOM 1445 O O . VAL A 1 194 ? 18.635 2.850 -18.036 1.00 97.75 194 VAL A O 1
ATOM 1448 N N . PHE A 1 195 ? 19.836 1.371 -19.219 1.00 97.44 195 PHE A N 1
ATOM 1449 C CA . PHE A 1 195 ? 20.662 0.927 -18.098 1.00 97.44 195 PHE A CA 1
ATOM 1450 C C . PHE A 1 195 ? 21.847 1.879 -17.931 1.00 97.44 195 PHE A C 1
ATOM 1452 O O . PHE A 1 195 ? 22.629 2.048 -18.869 1.00 97.44 195 PHE A O 1
ATOM 1459 N N . LEU A 1 196 ? 21.977 2.502 -16.760 1.00 97.50 196 LEU A N 1
ATOM 1460 C CA . LEU A 1 196 ? 23.045 3.466 -16.488 1.00 97.50 196 LEU A CA 1
ATOM 1461 C C . LEU A 1 196 ? 24.273 2.818 -15.836 1.00 97.50 196 LEU A C 1
ATOM 1463 O O . LEU A 1 196 ? 25.393 3.251 -16.106 1.00 97.50 196 LEU A O 1
ATOM 1467 N N . GLY A 1 197 ? 24.092 1.783 -15.009 1.00 95.56 197 GLY A N 1
ATOM 1468 C CA . GLY A 1 197 ? 25.202 1.090 -14.350 1.00 95.56 197 GLY A CA 1
ATOM 1469 C C . GLY A 1 197 ? 24.793 0.224 -13.157 1.00 95.56 197 GLY A C 1
ATOM 1470 O O . GLY A 1 197 ? 23.614 0.108 -12.839 1.00 95.56 197 GLY A O 1
ATOM 1471 N N . GLY A 1 198 ? 25.795 -0.366 -12.498 1.00 96.19 198 GLY A N 1
ATOM 1472 C CA . GLY A 1 198 ? 25.637 -1.316 -11.391 1.00 96.19 198 GLY A CA 1
ATOM 1473 C C . GLY A 1 198 ? 25.673 -2.776 -11.843 1.00 96.19 198 GLY A C 1
ATOM 1474 O O . GLY A 1 198 ? 26.053 -3.069 -12.980 1.00 96.19 198 GLY A O 1
ATOM 1475 N N . ASP A 1 199 ? 25.285 -3.677 -10.946 1.00 96.00 199 ASP A N 1
ATOM 1476 C CA . ASP A 1 199 ? 25.286 -5.119 -11.171 1.00 96.00 199 ASP A CA 1
ATOM 1477 C C . ASP A 1 199 ? 23.845 -5.632 -11.229 1.00 96.00 199 ASP A C 1
ATOM 1479 O O . ASP A 1 199 ? 23.043 -5.376 -10.337 1.00 96.00 199 ASP A O 1
ATOM 1483 N N . LEU A 1 200 ? 23.517 -6.376 -12.285 1.00 97.00 200 LEU A N 1
ATOM 1484 C CA . LEU A 1 200 ? 22.297 -7.181 -12.343 1.00 97.00 200 LEU A CA 1
ATOM 1485 C C . LEU A 1 200 ? 22.590 -8.585 -11.802 1.00 97.00 200 LEU A C 1
ATOM 1487 O O . LEU A 1 200 ? 23.747 -9.022 -11.859 1.00 97.00 200 LEU A O 1
ATOM 1491 N N . PRO A 1 201 ? 21.561 -9.338 -11.367 1.00 97.69 201 PRO A N 1
ATOM 1492 C CA . PRO A 1 201 ? 21.722 -10.750 -11.058 1.00 97.69 201 PRO A CA 1
ATOM 1493 C C . PRO A 1 201 ? 22.469 -11.490 -12.167 1.00 97.69 201 PRO A C 1
ATOM 1495 O O . PRO A 1 201 ? 22.100 -11.396 -13.342 1.00 97.69 201 PRO A O 1
ATOM 1498 N N . PHE A 1 202 ? 23.514 -12.245 -11.816 1.00 96.94 202 PHE A N 1
ATOM 1499 C CA . PHE A 1 202 ? 24.236 -13.049 -12.807 1.00 96.94 202 PHE A CA 1
ATOM 1500 C C . PHE A 1 202 ? 23.247 -13.951 -13.557 1.00 96.94 202 PHE A C 1
ATOM 1502 O O . PHE A 1 202 ? 22.415 -14.592 -12.929 1.00 96.94 202 PHE A O 1
ATOM 1509 N N . GLY A 1 203 ? 23.309 -13.982 -14.890 1.00 95.25 203 GLY A N 1
ATOM 1510 C CA . GLY A 1 203 ? 22.354 -14.728 -15.726 1.00 95.25 203 GLY A CA 1
ATOM 1511 C C . GLY A 1 203 ? 21.102 -13.942 -16.143 1.00 95.25 203 GLY A C 1
ATOM 1512 O O . GLY A 1 203 ? 20.413 -14.364 -17.074 1.00 95.25 203 GLY A O 1
ATOM 1513 N N . CYS A 1 204 ? 20.846 -12.774 -15.546 1.00 97.31 204 CYS A N 1
ATOM 1514 C CA . CYS A 1 204 ? 19.820 -11.834 -15.993 1.00 97.31 204 CYS A CA 1
ATOM 1515 C C . CYS A 1 204 ? 20.385 -10.777 -16.953 1.00 97.31 204 CYS A C 1
ATOM 1517 O O . CYS A 1 204 ? 21.565 -10.436 -16.920 1.00 97.31 204 CYS A O 1
ATOM 1519 N N . ASN A 1 205 ? 19.519 -10.247 -17.816 1.00 96.75 205 ASN A N 1
ATOM 1520 C CA . ASN A 1 205 ? 19.826 -9.189 -18.776 1.00 96.75 205 ASN A CA 1
ATOM 1521 C C . ASN A 1 205 ? 18.763 -8.093 -18.706 1.00 96.75 205 ASN A C 1
ATOM 1523 O O . ASN A 1 205 ? 17.582 -8.398 -18.540 1.00 96.75 205 ASN A O 1
ATOM 1527 N N . PHE A 1 206 ? 19.178 -6.842 -18.905 1.00 97.75 206 PHE A N 1
ATOM 1528 C CA . PHE A 1 206 ? 18.264 -5.719 -19.091 1.00 97.75 206 PHE A CA 1
ATOM 1529 C C . PHE A 1 206 ? 17.975 -5.492 -20.579 1.00 97.75 206 PHE A C 1
ATOM 1531 O O . PHE A 1 206 ? 18.864 -5.138 -21.354 1.00 97.75 206 PHE A O 1
ATOM 1538 N N . ASN A 1 207 ? 16.717 -5.664 -20.975 1.00 96.94 207 ASN A N 1
ATOM 1539 C CA . ASN A 1 207 ? 16.213 -5.340 -22.303 1.00 96.94 207 ASN A CA 1
ATOM 1540 C C . ASN A 1 207 ? 15.625 -3.919 -22.274 1.00 96.94 207 ASN A C 1
ATOM 1542 O O . ASN A 1 207 ? 14.447 -3.731 -21.961 1.00 96.94 207 ASN A O 1
ATOM 1546 N N . GLY A 1 208 ? 16.465 -2.922 -22.568 1.00 95.38 208 GLY A N 1
ATOM 1547 C CA . GLY A 1 208 ? 16.081 -1.505 -22.612 1.00 95.38 208 GLY A CA 1
ATOM 1548 C C . GLY A 1 208 ? 15.238 -1.112 -23.834 1.00 95.38 208 GLY A C 1
ATOM 1549 O O . GLY A 1 208 ? 14.604 -1.943 -24.486 1.00 95.38 208 GLY A O 1
ATOM 1550 N N . GLY A 1 209 ? 15.231 0.179 -24.166 1.00 95.56 209 GLY A N 1
ATOM 1551 C CA . GLY A 1 209 ? 14.401 0.737 -25.236 1.00 95.56 209 GLY A CA 1
ATOM 1552 C C . GLY A 1 209 ? 12.933 0.836 -24.822 1.00 95.56 209 GLY A C 1
ATOM 1553 O O . GLY A 1 209 ? 12.635 1.145 -23.674 1.00 95.56 209 GLY A O 1
ATOM 1554 N N . ALA A 1 210 ? 12.007 0.535 -25.733 1.00 94.44 210 ALA A N 1
ATOM 1555 C CA . ALA A 1 210 ? 10.566 0.618 -25.462 1.00 94.44 210 ALA A CA 1
ATOM 1556 C C . ALA A 1 210 ? 10.026 -0.469 -24.510 1.00 94.44 210 ALA A C 1
ATOM 1558 O O . ALA A 1 210 ? 8.862 -0.416 -24.127 1.00 94.44 210 ALA A O 1
ATOM 1559 N N . VAL A 1 211 ? 10.839 -1.479 -24.174 1.00 93.44 211 VAL A N 1
ATOM 1560 C CA . VAL A 1 211 ? 10.397 -2.654 -23.405 1.00 93.44 211 VAL A CA 1
ATOM 1561 C C . VAL A 1 211 ? 10.681 -2.490 -21.914 1.00 93.44 211 VAL A C 1
ATOM 1563 O O . VAL A 1 211 ? 9.785 -2.705 -21.106 1.00 93.44 211 VAL A O 1
ATOM 1566 N N . GLY A 1 212 ? 11.920 -2.134 -21.555 1.00 95.12 212 GLY A N 1
ATOM 1567 C CA . GLY A 1 212 ? 12.330 -1.918 -20.165 1.00 95.12 212 GLY A CA 1
ATOM 1568 C C . GLY A 1 212 ? 12.116 -3.139 -19.269 1.00 95.12 212 GLY A C 1
ATOM 1569 O O . GLY A 1 212 ? 11.393 -3.047 -18.286 1.00 95.12 212 GLY A O 1
ATOM 1570 N N . THR A 1 213 ? 12.705 -4.296 -19.590 1.00 96.62 213 THR A N 1
ATOM 1571 C CA . THR A 1 213 ? 12.547 -5.522 -18.772 1.00 96.62 213 THR A CA 1
ATOM 1572 C C . THR A 1 213 ? 13.868 -6.080 -18.266 1.00 96.62 213 THR A C 1
ATOM 1574 O O . THR A 1 213 ? 14.896 -5.943 -18.923 1.00 96.62 213 THR A O 1
ATOM 1577 N N . ILE A 1 214 ? 13.833 -6.773 -17.129 1.00 97.56 214 ILE A N 1
ATOM 1578 C CA . ILE A 1 214 ? 14.908 -7.643 -16.647 1.00 97.56 214 ILE A CA 1
ATOM 1579 C C . ILE A 1 214 ? 14.455 -9.087 -16.836 1.00 97.56 214 ILE A C 1
ATOM 1581 O O . ILE A 1 214 ? 13.387 -9.473 -16.365 1.00 97.56 214 ILE A O 1
ATOM 1585 N N . THR A 1 215 ? 15.260 -9.885 -17.536 1.00 97.81 215 THR A N 1
ATOM 1586 C CA . THR A 1 215 ? 14.925 -11.282 -17.846 1.00 97.81 215 THR A CA 1
ATOM 1587 C C . THR A 1 215 ? 16.119 -12.212 -17.722 1.00 97.81 215 THR A C 1
ATOM 1589 O O . THR A 1 215 ? 17.222 -11.857 -18.143 1.00 97.81 215 THR A O 1
ATOM 1592 N N . GLY A 1 216 ? 15.875 -13.437 -17.274 1.00 94.25 216 GLY A N 1
ATOM 1593 C CA . GLY A 1 216 ? 16.848 -14.532 -17.239 1.00 94.25 216 GLY A CA 1
ATOM 1594 C C . GLY A 1 216 ? 16.655 -15.377 -15.984 1.00 94.25 216 GLY A C 1
ATOM 1595 O O . GLY A 1 216 ? 15.837 -15.023 -15.148 1.00 94.25 216 GLY A O 1
ATOM 1596 N N . PRO A 1 217 ? 17.345 -16.507 -15.822 1.00 95.31 217 PRO A N 1
ATOM 1597 C CA . PRO A 1 217 ? 17.4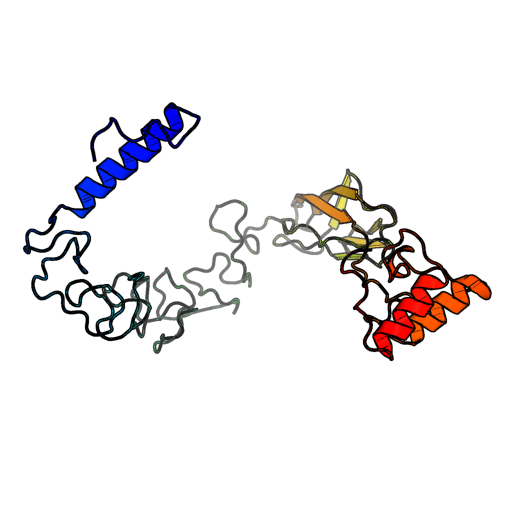50 -17.142 -14.519 1.00 95.31 217 PRO A CA 1
ATOM 1598 C C . PRO A 1 217 ? 18.667 -16.578 -13.759 1.00 95.31 217 PRO A C 1
ATOM 1600 O O . PRO A 1 217 ? 19.785 -16.664 -14.278 1.00 95.31 217 PRO A O 1
ATOM 1603 N N . PRO A 1 218 ? 18.498 -16.029 -12.542 1.00 95.75 218 PRO A N 1
ATOM 1604 C CA . PRO A 1 218 ? 19.612 -15.686 -11.667 1.00 95.75 218 PRO A CA 1
ATOM 1605 C C . PRO A 1 218 ? 20.470 -16.917 -11.359 1.00 95.75 218 PRO A C 1
ATOM 1607 O O . PRO A 1 218 ? 19.936 -17.975 -11.046 1.00 95.75 218 PRO A O 1
ATOM 1610 N N . SER A 1 219 ? 21.794 -16.808 -11.412 1.00 94.25 219 SER A N 1
ATOM 1611 C CA . SER A 1 219 ? 22.715 -17.944 -11.255 1.00 94.25 219 SER A CA 1
ATOM 1612 C C . SER A 1 219 ? 23.666 -17.811 -10.066 1.00 94.25 219 SER A C 1
ATOM 1614 O O . SER A 1 219 ? 24.591 -18.614 -9.929 1.00 94.25 219 SER A O 1
ATOM 1616 N N . PHE A 1 220 ? 23.493 -16.788 -9.229 1.00 94.31 220 PHE A N 1
ATOM 1617 C CA . PHE A 1 220 ? 24.326 -16.566 -8.054 1.00 94.31 220 PHE A CA 1
ATOM 1618 C C . PHE A 1 220 ? 23.538 -15.858 -6.949 1.00 94.31 220 PHE A C 1
ATOM 1620 O O . PHE A 1 220 ? 22.749 -14.962 -7.234 1.00 94.31 220 PHE A O 1
ATOM 1627 N N . ASN A 1 221 ? 23.762 -16.271 -5.700 1.00 93.81 221 ASN A N 1
ATOM 1628 C CA . ASN A 1 221 ? 23.104 -15.690 -4.532 1.00 93.81 221 ASN A CA 1
ATOM 1629 C C . ASN A 1 221 ? 23.865 -14.444 -4.082 1.00 93.81 221 ASN A C 1
ATOM 1631 O O . ASN A 1 221 ? 25.015 -14.546 -3.651 1.00 93.81 221 ASN A O 1
ATOM 1635 N N . ALA A 1 222 ? 23.223 -13.290 -4.175 1.00 96.31 222 ALA A N 1
ATOM 1636 C CA . ALA A 1 222 ? 23.716 -12.020 -3.665 1.00 96.31 222 ALA A CA 1
ATOM 1637 C C . ALA A 1 222 ? 22.580 -10.993 -3.675 1.00 96.31 222 ALA A C 1
ATOM 1639 O O . ALA A 1 222 ? 21.514 -11.231 -4.242 1.00 96.31 222 ALA A O 1
ATOM 1640 N N . GLU A 1 223 ? 22.848 -9.842 -3.078 1.00 97.62 223 GLU A N 1
ATOM 1641 C CA . GLU A 1 223 ? 22.085 -8.625 -3.317 1.00 97.62 223 GLU A CA 1
ATOM 1642 C C . GLU A 1 223 ? 22.774 -7.826 -4.428 1.00 97.62 223 GLU A C 1
ATOM 1644 O O . GLU A 1 223 ? 23.999 -7.661 -4.427 1.00 97.62 223 GLU A O 1
ATOM 1649 N N . TYR A 1 224 ? 21.986 -7.375 -5.396 1.00 97.44 224 TYR A N 1
ATOM 1650 C CA . TYR A 1 224 ? 22.444 -6.676 -6.589 1.00 97.44 224 TYR A CA 1
ATOM 1651 C C . TYR A 1 224 ? 21.887 -5.262 -6.596 1.00 97.44 224 TYR A C 1
ATOM 1653 O O . TYR A 1 224 ? 20.690 -5.096 -6.395 1.00 97.44 224 TYR A O 1
ATOM 1661 N N . PHE A 1 225 ? 22.731 -4.269 -6.873 1.00 97.06 225 PHE A N 1
ATOM 1662 C CA . PHE A 1 225 ? 22.339 -2.862 -6.955 1.00 97.06 225 PHE A CA 1
ATOM 1663 C C . PHE A 1 225 ? 22.595 -2.333 -8.358 1.00 97.06 225 PHE A C 1
ATOM 1665 O O . PHE A 1 225 ? 23.706 -2.466 -8.883 1.00 97.06 225 PHE A O 1
ATOM 1672 N N . PHE A 1 226 ? 21.597 -1.687 -8.951 1.00 96.56 226 PHE A N 1
ATOM 1673 C CA . PHE A 1 226 ? 21.707 -1.140 -10.297 1.00 96.56 226 PHE A CA 1
ATOM 1674 C C . PHE A 1 226 ? 20.896 0.140 -10.478 1.00 96.56 226 PHE A C 1
ATOM 1676 O O . PHE A 1 226 ? 19.990 0.443 -9.708 1.00 96.56 226 PHE A O 1
ATOM 1683 N N . THR A 1 227 ? 21.230 0.897 -11.520 1.00 96.88 227 THR A N 1
ATOM 1684 C CA . THR A 1 227 ? 20.597 2.177 -11.839 1.00 96.88 227 THR A CA 1
ATOM 1685 C C . THR A 1 227 ? 20.061 2.161 -13.265 1.00 96.88 227 THR A C 1
ATOM 1687 O O . THR A 1 227 ? 20.773 1.808 -14.215 1.00 96.88 227 THR A O 1
ATOM 1690 N N . VAL A 1 228 ? 18.814 2.595 -13.427 1.00 97.25 228 VAL A N 1
ATOM 1691 C CA . VAL A 1 228 ? 18.143 2.756 -14.723 1.00 97.25 228 VAL A CA 1
ATOM 1692 C C . VAL A 1 228 ? 17.628 4.179 -14.897 1.00 97.25 228 VAL A C 1
ATOM 1694 O O . VAL A 1 228 ? 17.459 4.920 -13.930 1.00 97.25 228 VAL A O 1
ATOM 1697 N N . ALA A 1 229 ? 17.393 4.555 -16.148 1.00 97.06 229 ALA A N 1
ATOM 1698 C CA . ALA A 1 229 ? 16.750 5.800 -16.527 1.00 97.06 229 ALA A CA 1
ATOM 1699 C C . ALA A 1 229 ? 15.570 5.533 -17.456 1.00 97.06 229 ALA A C 1
ATOM 1701 O O . ALA A 1 229 ? 15.642 4.645 -18.316 1.00 97.06 229 ALA A O 1
ATOM 1702 N N . VAL A 1 230 ? 14.535 6.356 -17.330 1.00 97.44 230 VAL A N 1
ATOM 1703 C CA . VAL A 1 230 ? 13.442 6.463 -18.293 1.00 97.44 230 VAL A CA 1
ATOM 1704 C C . VAL A 1 230 ? 13.511 7.817 -18.985 1.00 97.44 230 VAL A C 1
ATOM 1706 O O . VAL A 1 230 ? 13.810 8.829 -18.359 1.00 97.44 230 VAL A O 1
ATOM 1709 N N . PHE A 1 231 ? 13.249 7.823 -20.286 1.00 97.12 231 PHE A N 1
ATOM 1710 C CA . PHE A 1 231 ? 13.079 9.024 -21.095 1.00 97.12 231 PHE A CA 1
ATOM 1711 C C . PHE A 1 231 ? 11.704 8.978 -21.748 1.00 97.12 231 PHE A C 1
ATOM 1713 O O . PHE A 1 231 ? 11.288 7.910 -22.206 1.00 97.12 231 PHE A O 1
ATOM 1720 N N . ASP A 1 232 ? 11.023 10.112 -21.825 1.00 96.62 232 ASP A N 1
ATOM 1721 C CA . ASP A 1 232 ? 9.761 10.225 -22.551 1.00 96.62 232 ASP A CA 1
ATOM 1722 C C . ASP A 1 232 ? 9.962 10.720 -23.996 1.00 96.62 232 ASP A C 1
ATOM 1724 O O . ASP A 1 232 ? 11.087 10.870 -24.481 1.00 96.62 232 ASP A O 1
ATOM 1728 N N . ALA A 1 233 ? 8.860 10.915 -24.719 1.00 96.00 233 ALA A N 1
ATOM 1729 C CA . ALA A 1 233 ? 8.843 11.365 -26.108 1.00 96.00 233 ALA A CA 1
ATOM 1730 C C . ALA A 1 233 ? 8.478 12.854 -26.270 1.00 96.00 233 ALA A C 1
ATOM 1732 O O . ALA A 1 233 ? 8.143 13.276 -27.382 1.00 96.00 233 ALA A O 1
ATOM 1733 N N . GLN A 1 234 ? 8.505 13.651 -25.196 1.00 94.44 234 GLN A N 1
ATOM 1734 C CA . GLN A 1 234 ? 8.242 15.091 -25.274 1.00 94.44 234 GLN A CA 1
ATOM 1735 C C . GLN A 1 234 ? 9.363 15.847 -26.014 1.00 94.44 234 GLN A C 1
ATOM 1737 O O . GLN A 1 234 ? 10.466 15.342 -26.222 1.00 94.44 234 GLN A O 1
ATOM 1742 N N . ASP A 1 235 ? 9.078 17.095 -26.399 1.00 92.75 235 ASP A N 1
ATOM 1743 C CA . ASP A 1 235 ? 10.079 18.067 -26.852 1.00 92.75 235 ASP A CA 1
ATOM 1744 C C . ASP A 1 235 ? 9.952 19.351 -26.006 1.00 92.75 235 ASP A C 1
ATOM 1746 O O . ASP A 1 235 ? 8.988 20.103 -26.185 1.00 92.75 235 ASP A O 1
ATOM 1750 N N . PRO A 1 236 ? 10.872 19.611 -25.056 1.00 94.31 236 PRO A N 1
ATOM 1751 C CA . PRO A 1 236 ? 12.088 18.846 -24.764 1.00 94.31 236 PRO A CA 1
ATOM 1752 C C . PRO A 1 236 ? 11.810 17.508 -24.059 1.00 94.31 236 PRO A C 1
ATOM 1754 O O . PRO A 1 236 ? 10.892 17.419 -23.250 1.00 94.31 236 PRO A O 1
ATOM 1757 N N . ILE A 1 237 ? 12.658 16.505 -24.320 1.00 96.00 237 ILE A N 1
ATOM 1758 C CA . ILE A 1 237 ? 12.593 15.186 -23.666 1.00 96.00 237 ILE A CA 1
ATOM 1759 C C . ILE A 1 237 ? 12.764 15.346 -22.153 1.00 96.00 237 ILE A C 1
ATOM 1761 O O . ILE A 1 237 ? 13.699 16.016 -21.694 1.00 96.00 237 ILE A O 1
ATOM 1765 N N . LYS A 1 238 ? 11.902 14.679 -21.389 1.00 96.69 238 LYS A N 1
ATOM 1766 C CA . LYS A 1 238 ? 12.015 14.525 -19.940 1.00 96.69 238 LYS A CA 1
ATOM 1767 C C . LYS A 1 238 ? 12.658 13.193 -19.597 1.00 96.69 238 LYS A C 1
ATOM 1769 O O . LYS A 1 238 ? 12.603 12.234 -20.368 1.00 96.69 238 LYS A O 1
ATOM 1774 N N . SER A 1 239 ? 13.297 13.147 -18.435 1.00 96.06 239 SER A N 1
ATOM 1775 C CA . SER A 1 239 ? 13.936 11.935 -17.947 1.00 96.06 239 SER A CA 1
ATOM 1776 C C . SER A 1 239 ? 13.955 11.875 -16.437 1.00 96.06 239 SER A C 1
ATOM 1778 O O . SER A 1 239 ? 14.147 12.909 -15.797 1.00 96.06 239 SER A O 1
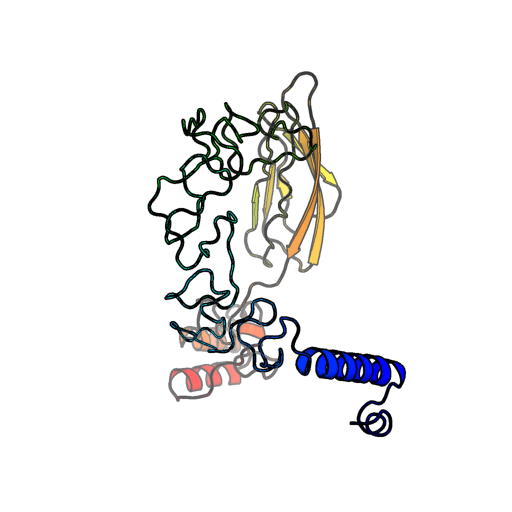ATOM 1780 N N . ASP A 1 240 ? 13.917 10.658 -15.916 1.00 96.06 240 ASP A N 1
ATOM 1781 C CA . ASP A 1 240 ? 14.136 10.372 -14.505 1.00 96.06 240 ASP A CA 1
ATOM 1782 C C . ASP A 1 240 ? 15.025 9.137 -14.328 1.00 96.06 240 ASP A C 1
ATOM 1784 O O . ASP A 1 240 ? 15.174 8.316 -15.241 1.00 96.06 240 ASP A O 1
ATOM 1788 N N . THR A 1 241 ? 15.669 9.040 -13.169 1.00 95.50 241 THR A N 1
ATOM 1789 C CA . THR A 1 241 ? 16.652 8.008 -12.837 1.00 95.50 241 THR A CA 1
ATOM 1790 C C . THR A 1 241 ? 16.376 7.406 -11.473 1.00 95.50 241 THR A C 1
ATOM 1792 O O . THR A 1 241 ? 16.216 8.136 -10.500 1.00 95.50 241 THR A O 1
ATOM 1795 N N . VAL A 1 242 ? 16.454 6.081 -11.376 1.00 95.06 242 VAL A N 1
ATOM 1796 C CA . VAL A 1 242 ? 16.245 5.355 -10.120 1.00 95.06 242 VAL A CA 1
ATOM 1797 C C . VAL A 1 242 ? 17.339 4.316 -9.891 1.00 95.06 242 VAL A C 1
ATOM 1799 O O . VAL A 1 242 ? 17.821 3.679 -10.834 1.00 95.06 242 VAL A O 1
ATOM 1802 N N . SER A 1 243 ? 17.738 4.162 -8.628 1.00 95.25 243 SER A N 1
ATOM 1803 C CA . SER A 1 243 ? 18.579 3.055 -8.165 1.00 95.25 243 SER A CA 1
ATOM 1804 C C . SER A 1 243 ? 17.700 2.033 -7.456 1.00 95.25 243 SER A C 1
ATOM 1806 O O . SER A 1 243 ? 16.915 2.417 -6.598 1.00 95.25 243 SER A O 1
ATOM 1808 N N . LEU A 1 244 ? 17.841 0.765 -7.828 1.00 95.56 244 LEU A N 1
ATOM 1809 C CA . LEU A 1 244 ? 17.009 -0.350 -7.378 1.00 95.56 244 LEU A CA 1
ATOM 1810 C C . LEU A 1 244 ? 17.898 -1.501 -6.906 1.00 95.56 244 LEU A C 1
ATOM 1812 O O . LEU A 1 244 ? 19.074 -1.583 -7.301 1.00 95.56 244 LEU A O 1
ATOM 1816 N N . SER A 1 245 ? 17.330 -2.417 -6.125 1.00 96.00 245 SER A N 1
ATOM 1817 C CA . SER A 1 245 ? 17.992 -3.677 -5.786 1.00 96.00 245 SER A CA 1
ATOM 1818 C C . SER A 1 245 ? 17.162 -4.918 -6.114 1.00 96.00 245 SER A C 1
ATOM 1820 O O . SER A 1 245 ? 15.947 -4.870 -6.262 1.00 96.00 245 SER A O 1
ATOM 1822 N N . ILE A 1 246 ? 17.853 -6.046 -6.299 1.00 96.88 246 ILE A N 1
ATOM 1823 C CA . ILE A 1 246 ? 17.252 -7.385 -6.370 1.00 96.88 246 ILE A CA 1
ATOM 1824 C C . ILE A 1 246 ? 18.062 -8.286 -5.450 1.00 96.88 246 ILE A C 1
ATOM 1826 O O . ILE A 1 246 ? 19.269 -8.457 -5.668 1.00 96.88 246 ILE A O 1
ATOM 1830 N N . THR A 1 247 ? 17.415 -8.923 -4.478 1.00 97.19 247 THR A N 1
ATOM 1831 C CA . THR A 1 247 ? 18.054 -9.990 -3.708 1.00 97.19 247 THR A CA 1
ATOM 1832 C C . THR A 1 247 ? 17.787 -11.328 -4.378 1.00 97.19 247 THR A C 1
ATOM 1834 O O . THR A 1 247 ? 16.653 -11.680 -4.696 1.00 97.19 247 THR A O 1
ATOM 1837 N N . VAL A 1 248 ? 18.846 -12.103 -4.605 1.00 96.69 248 VAL A N 1
ATOM 1838 C CA . VAL A 1 248 ? 18.747 -13.479 -5.090 1.00 96.69 248 VAL A CA 1
ATOM 1839 C C . VAL A 1 248 ? 19.065 -14.428 -3.954 1.00 96.69 248 VAL A C 1
ATOM 1841 O O . VAL A 1 248 ? 20.184 -14.454 -3.433 1.00 96.69 248 VAL A O 1
ATOM 1844 N N . THR A 1 249 ? 18.082 -15.249 -3.612 1.00 93.00 249 THR A N 1
ATOM 1845 C CA . THR A 1 249 ? 18.223 -16.299 -2.605 1.00 93.00 249 THR A CA 1
ATOM 1846 C C . THR A 1 249 ? 18.024 -17.676 -3.227 1.00 93.00 249 THR A C 1
ATOM 1848 O O . THR A 1 249 ? 17.558 -17.826 -4.359 1.00 93.00 249 THR A O 1
ATOM 1851 N N . SER A 1 250 ? 18.404 -18.724 -2.501 1.00 85.88 250 SER A N 1
ATOM 1852 C CA . SER A 1 250 ? 18.013 -20.075 -2.899 1.00 85.88 250 SER A CA 1
ATOM 1853 C C . SER A 1 250 ? 16.487 -20.211 -2.789 1.00 85.88 250 SER A C 1
ATOM 1855 O O . SER A 1 250 ? 15.923 -19.700 -1.820 1.00 85.88 250 SER A O 1
ATOM 1857 N N . PRO A 1 251 ? 15.813 -20.893 -3.735 1.00 79.12 251 PRO A N 1
ATOM 1858 C CA . PRO A 1 251 ? 14.379 -21.137 -3.626 1.00 79.12 251 PRO A CA 1
ATOM 1859 C C . PRO A 1 251 ? 14.050 -21.839 -2.303 1.00 79.12 251 PRO A C 1
ATOM 1861 O O . PRO A 1 251 ? 14.844 -22.673 -1.851 1.00 79.12 251 PRO A O 1
ATOM 1864 N N . PRO A 1 252 ? 12.898 -21.532 -1.681 1.00 76.50 252 PRO A N 1
ATOM 1865 C CA . PRO A 1 252 ? 12.443 -22.284 -0.526 1.00 76.50 252 PRO A CA 1
ATOM 1866 C C . PRO A 1 252 ? 12.267 -23.749 -0.933 1.00 76.50 252 PRO A C 1
ATOM 1868 O O . PRO A 1 252 ? 11.699 -24.049 -1.983 1.00 76.50 252 PRO A O 1
ATOM 1871 N N . TYR A 1 253 ? 12.759 -24.662 -0.105 1.00 78.81 253 TYR A N 1
ATOM 1872 C CA . TYR A 1 253 ? 12.619 -26.100 -0.306 1.00 78.81 253 TYR A CA 1
ATOM 1873 C C . TYR A 1 253 ? 12.034 -26.744 0.942 1.00 78.81 253 TYR A C 1
ATOM 1875 O O . TYR A 1 253 ? 12.156 -26.226 2.052 1.00 78.81 253 TYR A O 1
ATOM 1883 N N . ILE A 1 254 ? 11.392 -27.891 0.744 1.00 83.81 254 ILE A N 1
ATOM 1884 C CA . ILE A 1 254 ? 10.885 -28.720 1.829 1.00 83.81 254 ILE A CA 1
ATOM 1885 C C . ILE A 1 254 ? 11.882 -29.851 2.044 1.00 83.81 254 ILE A C 1
ATOM 1887 O O . ILE A 1 254 ? 12.241 -30.584 1.122 1.00 83.81 254 ILE A O 1
ATOM 1891 N N . CYS A 1 255 ? 12.319 -30.008 3.282 1.00 87.12 255 CYS A N 1
ATOM 1892 C CA . CYS A 1 255 ? 13.083 -31.168 3.697 1.00 87.12 255 CYS A CA 1
ATOM 1893 C C . CYS A 1 255 ? 12.335 -32.465 3.448 1.00 87.12 255 CYS A C 1
ATOM 1895 O O . CYS A 1 255 ? 11.202 -32.637 3.895 1.00 87.12 255 CYS A O 1
ATOM 1897 N N . GLY A 1 256 ? 12.984 -33.388 2.750 1.00 87.88 256 GLY A N 1
ATOM 1898 C CA . GLY A 1 256 ? 12.376 -34.643 2.347 1.00 87.88 256 GLY A C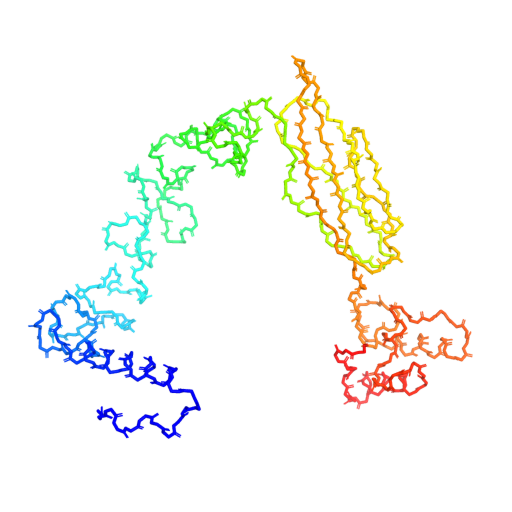A 1
ATOM 1899 C C . GLY A 1 256 ? 11.572 -34.578 1.048 1.00 87.88 256 GLY A C 1
ATOM 1900 O O . GLY A 1 256 ? 11.126 -35.629 0.597 1.00 87.88 256 GLY A O 1
ATOM 1901 N N . ASP A 1 257 ? 11.403 -33.404 0.427 1.00 91.00 257 ASP A N 1
ATOM 1902 C CA . ASP A 1 257 ? 10.854 -33.254 -0.931 1.00 91.00 257 ASP A CA 1
ATOM 1903 C C . ASP A 1 257 ? 12.003 -33.272 -1.950 1.00 91.00 257 ASP A C 1
ATOM 1905 O O . ASP A 1 257 ? 12.443 -32.258 -2.502 1.00 91.00 257 ASP A O 1
ATOM 1909 N N . ALA A 1 258 ? 12.574 -34.461 -2.136 1.00 91.00 258 ALA A N 1
ATOM 1910 C CA . ALA A 1 258 ? 13.758 -34.665 -2.959 1.00 91.00 258 ALA A CA 1
ATOM 1911 C C . ALA A 1 258 ? 13.501 -34.416 -4.455 1.00 91.00 258 ALA A C 1
ATOM 1913 O O . ALA A 1 258 ? 14.442 -34.101 -5.190 1.00 91.00 258 ALA A O 1
ATOM 1914 N N . ASN A 1 259 ? 12.253 -34.567 -4.911 1.00 89.31 259 ASN A N 1
ATOM 1915 C CA . ASN A 1 259 ? 11.869 -34.359 -6.308 1.00 89.31 259 ASN A CA 1
ATOM 1916 C C . ASN A 1 259 ? 11.187 -33.001 -6.575 1.00 89.31 259 ASN A C 1
ATOM 1918 O O . ASN A 1 259 ? 10.838 -32.741 -7.727 1.00 89.31 259 ASN A O 1
ATOM 1922 N N . GLN A 1 260 ? 11.058 -32.141 -5.554 1.00 87.12 260 GLN A N 1
ATOM 1923 C CA . GLN A 1 260 ? 10.449 -30.804 -5.621 1.00 87.12 260 GLN A CA 1
ATOM 1924 C C . GLN A 1 260 ? 8.990 -30.821 -6.106 1.00 87.12 260 GLN A C 1
ATOM 1926 O O . GLN A 1 260 ? 8.563 -29.967 -6.887 1.00 87.12 260 GLN A O 1
ATOM 1931 N N . SER A 1 261 ? 8.211 -31.808 -5.668 1.00 87.50 261 SER A N 1
ATOM 1932 C CA . SER A 1 261 ? 6.788 -31.916 -6.007 1.00 87.50 261 SER A CA 1
ATOM 1933 C C . SER A 1 261 ? 5.879 -31.017 -5.161 1.00 87.50 261 SER A C 1
ATOM 1935 O O . SER A 1 261 ? 4.677 -30.945 -5.430 1.00 87.50 261 SER A O 1
ATOM 1937 N N . GLY A 1 262 ? 6.432 -30.302 -4.178 1.00 84.25 262 GLY A N 1
ATOM 1938 C CA . GLY A 1 262 ? 5.705 -29.427 -3.258 1.00 84.25 262 GLY A CA 1
ATOM 1939 C C . GLY A 1 262 ? 5.274 -30.126 -1.967 1.00 84.25 262 GLY A C 1
ATOM 1940 O O . GLY A 1 262 ? 4.404 -29.618 -1.259 1.00 84.25 262 GLY A O 1
ATOM 1941 N N . GLY A 1 263 ? 5.847 -31.290 -1.654 1.00 87.81 263 GLY A N 1
ATOM 1942 C CA . GLY A 1 263 ? 5.545 -32.034 -0.437 1.00 87.81 263 GLY A CA 1
ATOM 1943 C C . GLY A 1 263 ? 6.305 -33.352 -0.314 1.00 87.81 263 GLY A C 1
ATOM 1944 O O . GLY A 1 263 ? 6.840 -33.879 -1.279 1.00 87.81 263 GLY A O 1
ATOM 1945 N N . VAL A 1 264 ? 6.320 -33.902 0.900 1.00 90.81 264 VAL A N 1
ATOM 1946 C CA . VAL A 1 264 ? 7.019 -35.154 1.215 1.00 90.81 264 VAL A CA 1
ATOM 1947 C C . VAL A 1 264 ? 6.128 -36.353 0.893 1.00 90.81 264 VAL A C 1
ATOM 1949 O O . VAL A 1 264 ? 5.059 -36.530 1.482 1.00 90.81 264 VAL A O 1
ATOM 1952 N N . SER A 1 265 ? 6.572 -37.209 -0.023 1.00 92.94 265 SER A N 1
ATOM 1953 C CA . SER A 1 265 ? 5.816 -38.357 -0.521 1.00 92.94 265 SER A CA 1
ATOM 1954 C C . SER A 1 265 ? 6.698 -39.582 -0.788 1.00 92.94 265 SER A C 1
ATOM 1956 O O . SER A 1 265 ? 7.925 -39.552 -0.719 1.00 92.94 265 SER A O 1
ATOM 1958 N N . ILE A 1 266 ? 6.072 -40.712 -1.134 1.00 93.88 266 ILE A N 1
ATOM 1959 C CA . ILE A 1 266 ? 6.826 -41.927 -1.483 1.00 93.88 266 ILE A CA 1
ATOM 1960 C C . ILE A 1 266 ? 7.660 -41.741 -2.756 1.00 93.88 266 ILE A C 1
ATOM 1962 O O . ILE A 1 266 ? 8.691 -42.394 -2.919 1.00 93.88 266 ILE A O 1
ATOM 1966 N N . SER A 1 267 ? 7.248 -40.830 -3.640 1.00 94.75 267 SER A N 1
ATOM 1967 C CA . SER A 1 267 ? 8.001 -40.486 -4.843 1.00 94.75 267 SER A CA 1
ATOM 1968 C C . SER A 1 267 ? 9.353 -39.861 -4.500 1.00 94.75 267 SER A C 1
ATOM 1970 O O . SER A 1 267 ? 10.295 -40.020 -5.270 1.00 94.75 267 SER A O 1
ATOM 1972 N N . ASP A 1 268 ? 9.485 -39.214 -3.342 1.00 93.88 268 ASP A N 1
ATOM 1973 C CA . ASP A 1 268 ? 10.737 -38.620 -2.865 1.00 93.88 268 ASP A CA 1
ATOM 1974 C C . ASP A 1 268 ? 11.719 -39.681 -2.395 1.00 93.88 268 ASP A C 1
ATOM 1976 O O . ASP A 1 268 ? 12.873 -39.691 -2.816 1.00 93.88 268 ASP A O 1
ATOM 1980 N N . ALA A 1 269 ? 11.249 -40.663 -1.623 1.00 94.19 269 ALA A N 1
ATOM 1981 C CA . ALA A 1 269 ? 12.081 -41.800 -1.240 1.00 94.19 269 ALA A CA 1
ATOM 1982 C C . ALA A 1 269 ? 12.537 -42.607 -2.469 1.00 94.19 269 ALA A C 1
ATOM 1984 O O . ALA A 1 269 ? 13.695 -43.018 -2.552 1.00 94.19 269 ALA A O 1
ATOM 1985 N N . VAL A 1 270 ? 11.653 -42.804 -3.456 1.00 94.88 270 VAL A N 1
ATOM 1986 C CA . VAL A 1 270 ? 12.009 -43.452 -4.730 1.00 94.88 270 VAL A CA 1
ATOM 1987 C C . VAL A 1 270 ? 13.041 -42.623 -5.497 1.00 94.88 270 VAL A C 1
ATOM 1989 O O . VAL A 1 270 ? 14.002 -43.189 -6.020 1.00 94.88 270 VAL A O 1
ATOM 1992 N N . TYR A 1 271 ? 12.878 -41.300 -5.533 1.00 95.19 271 TYR A N 1
ATOM 1993 C CA . TYR A 1 271 ? 13.824 -40.384 -6.167 1.00 95.19 271 TYR A CA 1
ATOM 1994 C C . TYR A 1 271 ? 15.207 -40.455 -5.505 1.00 95.19 271 TYR A C 1
ATOM 1996 O O . TYR A 1 271 ? 16.206 -40.616 -6.205 1.00 95.19 271 TYR A O 1
ATOM 2004 N N . LEU A 1 272 ? 15.277 -40.449 -4.169 1.00 94.31 272 LEU A N 1
ATOM 2005 C CA . LEU A 1 272 ? 16.529 -40.608 -3.423 1.00 94.31 272 LEU A CA 1
ATOM 2006 C C . LEU A 1 272 ? 17.199 -41.953 -3.701 1.00 94.31 272 LEU A C 1
ATOM 2008 O O . LEU A 1 272 ? 18.393 -41.995 -3.984 1.00 94.31 272 LEU A O 1
ATOM 2012 N N . ILE A 1 273 ? 16.447 -43.056 -3.702 1.00 94.38 273 ILE A N 1
ATOM 2013 C CA . ILE A 1 273 ? 16.992 -44.382 -4.037 1.00 94.38 273 ILE A CA 1
ATOM 2014 C C . ILE A 1 273 ? 17.555 -44.395 -5.467 1.00 94.38 273 ILE A C 1
ATOM 2016 O O . ILE A 1 273 ? 18.629 -44.957 -5.705 1.00 94.38 273 ILE A O 1
ATOM 2020 N N . ALA A 1 274 ? 16.862 -43.763 -6.419 1.00 94.44 274 ALA A N 1
ATOM 2021 C CA . ALA A 1 274 ? 17.321 -43.652 -7.800 1.00 94.44 274 ALA A CA 1
ATOM 2022 C C . ALA A 1 274 ? 18.596 -42.800 -7.918 1.00 94.44 274 ALA A C 1
ATOM 2024 O O . ALA A 1 274 ? 19.531 -43.201 -8.613 1.00 94.44 274 ALA A O 1
ATOM 2025 N N . TYR A 1 275 ? 18.670 -41.672 -7.214 1.00 93.81 275 TYR A N 1
ATOM 2026 C CA . TYR A 1 275 ? 19.869 -40.841 -7.119 1.00 93.81 275 TYR A CA 1
ATOM 2027 C C . TYR A 1 275 ? 21.057 -41.622 -6.529 1.00 93.81 275 TYR A C 1
ATOM 2029 O O . TYR A 1 275 ? 22.111 -41.708 -7.158 1.00 93.81 275 TYR A O 1
ATOM 2037 N N . ILE A 1 276 ? 20.868 -42.274 -5.379 1.00 93.56 276 ILE A N 1
ATOM 2038 C CA . ILE A 1 276 ? 21.935 -42.948 -4.622 1.00 93.56 276 ILE A CA 1
ATOM 2039 C C . ILE A 1 276 ? 22.469 -44.189 -5.350 1.00 93.56 276 ILE A C 1
ATOM 2041 O O . ILE A 1 276 ? 23.680 -44.404 -5.399 1.00 93.56 276 ILE A O 1
ATOM 2045 N N . PHE A 1 277 ? 21.587 -45.032 -5.898 1.00 92.06 277 PHE A N 1
ATOM 2046 C CA . PHE A 1 277 ? 21.973 -46.354 -6.416 1.00 92.06 277 PHE A CA 1
ATOM 2047 C C . PHE A 1 277 ? 21.886 -46.495 -7.932 1.00 92.06 277 PHE A C 1
ATOM 2049 O O . PHE A 1 277 ? 22.498 -47.406 -8.489 1.00 92.06 277 PHE A O 1
ATOM 2056 N N . SER A 1 278 ? 21.113 -45.639 -8.601 1.00 86.00 278 SER A N 1
ATOM 2057 C CA . SER A 1 278 ? 20.775 -45.806 -10.023 1.00 86.00 278 SER A CA 1
ATOM 2058 C C . SER A 1 278 ? 21.286 -44.669 -10.912 1.00 86.00 278 SER A C 1
ATOM 2060 O O . SER A 1 278 ? 21.010 -44.678 -12.110 1.00 86.00 278 SER A O 1
ATOM 2062 N N . GLY A 1 279 ? 22.042 -43.712 -10.357 1.00 84.81 279 GLY A N 1
ATOM 2063 C CA . GLY A 1 279 ? 22.610 -42.584 -11.102 1.00 84.81 279 GLY A CA 1
ATOM 2064 C C . GLY A 1 279 ? 21.575 -41.548 -11.552 1.00 84.81 279 GLY A C 1
ATOM 2065 O O . GLY A 1 279 ? 21.788 -40.877 -12.562 1.00 84.81 279 GLY A O 1
ATOM 2066 N N . GLY A 1 280 ? 20.445 -41.448 -10.846 1.00 88.25 280 GLY A N 1
ATOM 2067 C CA . GLY A 1 280 ? 19.452 -40.396 -11.065 1.00 88.25 280 GLY A CA 1
ATOM 2068 C C . GLY A 1 280 ? 19.997 -38.988 -10.764 1.00 88.25 280 GLY A C 1
ATOM 2069 O O . GLY A 1 280 ? 21.067 -38.855 -10.168 1.00 88.25 280 GLY A O 1
ATOM 2070 N N . PRO A 1 281 ? 19.284 -37.926 -11.179 1.00 88.69 281 PRO A N 1
ATOM 2071 C CA . PRO A 1 281 ? 19.656 -36.551 -10.849 1.00 88.69 281 PRO A CA 1
ATOM 2072 C C . PRO A 1 281 ? 19.656 -36.309 -9.331 1.00 88.69 281 PRO A C 1
ATOM 2074 O O . PRO A 1 281 ? 18.834 -36.864 -8.606 1.00 88.69 281 PRO A O 1
ATOM 2077 N N . ALA A 1 282 ? 20.578 -35.467 -8.855 1.00 89.62 282 ALA A N 1
ATOM 2078 C CA . ALA A 1 282 ? 20.627 -35.067 -7.450 1.00 89.62 282 ALA A CA 1
ATOM 2079 C C . ALA A 1 282 ? 19.405 -34.205 -7.066 1.00 89.62 282 ALA A C 1
ATOM 2081 O O . ALA A 1 282 ? 18.900 -33.461 -7.916 1.00 89.62 282 ALA A O 1
ATOM 2082 N N . PRO A 1 283 ? 18.939 -34.261 -5.803 1.00 88.62 283 PRO A N 1
ATOM 2083 C CA . PRO A 1 283 ? 18.007 -33.272 -5.263 1.00 88.62 283 PRO A CA 1
ATOM 2084 C C . PRO A 1 283 ? 18.556 -31.848 -5.424 1.00 88.62 283 PRO A C 1
ATOM 2086 O O . PRO A 1 283 ? 19.773 -31.642 -5.434 1.00 88.62 283 PRO A O 1
ATOM 2089 N N . THR A 1 284 ? 17.674 -30.861 -5.589 1.00 82.19 284 THR A N 1
ATOM 2090 C CA . THR A 1 284 ? 18.060 -29.446 -5.716 1.00 82.19 284 THR A CA 1
ATOM 2091 C C . THR A 1 284 ? 17.207 -28.590 -4.771 1.00 82.19 284 THR A C 1
ATOM 2093 O O . THR A 1 284 ? 15.998 -28.530 -4.971 1.00 82.19 284 THR A O 1
ATOM 2096 N N . PRO A 1 285 ? 17.808 -27.921 -3.767 1.00 82.12 285 PRO A N 1
ATOM 2097 C CA . PRO A 1 285 ? 19.205 -28.072 -3.347 1.00 82.12 285 PRO A CA 1
ATOM 2098 C C . PRO A 1 285 ? 19.491 -29.499 -2.860 1.00 82.12 285 PRO A C 1
ATOM 2100 O O . PRO A 1 285 ? 18.579 -30.201 -2.445 1.00 82.12 285 PRO A O 1
ATOM 2103 N N . LEU A 1 286 ? 20.758 -29.936 -2.892 1.00 87.25 286 LEU A N 1
ATOM 2104 C CA . LEU A 1 286 ? 21.128 -31.302 -2.486 1.00 87.25 286 LEU A CA 1
ATOM 2105 C C . LEU A 1 286 ? 20.569 -31.648 -1.101 1.00 87.25 286 LEU A C 1
ATOM 2107 O O . LEU A 1 286 ? 20.063 -32.741 -0.892 1.00 87.25 286 LEU A O 1
ATOM 2111 N N . ILE A 1 287 ? 20.596 -30.683 -0.187 1.00 87.69 287 ILE A N 1
ATOM 2112 C CA . ILE A 1 287 ? 20.145 -30.852 1.189 1.00 87.69 287 ILE A CA 1
ATOM 2113 C C . ILE A 1 287 ? 18.627 -31.070 1.328 1.00 87.69 287 ILE A C 1
ATOM 2115 O O . ILE A 1 287 ? 18.197 -31.602 2.341 1.00 87.69 287 ILE A O 1
ATOM 2119 N N . SER A 1 288 ? 17.806 -30.795 0.302 1.00 89.00 288 SER A N 1
ATOM 2120 C CA . SER A 1 288 ? 16.379 -31.162 0.340 1.00 89.00 288 SER A CA 1
ATOM 2121 C C . SER A 1 288 ? 16.167 -32.678 0.432 1.00 89.00 288 SER A C 1
ATOM 2123 O O . SER A 1 288 ? 15.119 -33.134 0.885 1.00 89.00 288 SER A O 1
ATOM 2125 N N . GLY A 1 289 ? 17.175 -33.466 0.043 1.00 90.75 289 GLY A N 1
ATOM 2126 C CA . GLY A 1 289 ? 17.192 -34.915 0.196 1.00 90.75 289 GLY A CA 1
ATOM 2127 C C . GLY A 1 289 ? 17.663 -35.434 1.557 1.00 90.75 289 GLY A C 1
ATOM 2128 O O . GLY A 1 289 ? 17.597 -36.641 1.759 1.00 90.75 289 GLY A O 1
ATOM 2129 N N . ASP A 1 290 ? 18.153 -34.575 2.455 1.00 92.75 290 ASP A N 1
ATOM 2130 C CA . ASP A 1 290 ? 18.677 -34.940 3.783 1.00 92.75 290 ASP A CA 1
ATOM 2131 C C . ASP A 1 290 ? 17.540 -34.937 4.817 1.00 92.75 290 ASP A C 1
ATOM 2133 O O . ASP A 1 290 ? 17.440 -34.072 5.683 1.00 92.75 290 ASP A O 1
ATOM 2137 N N . ALA A 1 291 ? 16.598 -35.866 4.658 1.00 91.50 291 ALA A N 1
ATOM 2138 C CA . ALA A 1 291 ? 15.373 -35.913 5.450 1.00 91.50 291 ALA A CA 1
ATOM 2139 C C . ALA A 1 291 ? 15.623 -36.140 6.950 1.00 91.50 291 ALA A C 1
ATOM 2141 O O . ALA A 1 291 ? 14.784 -35.746 7.768 1.00 91.50 291 ALA A O 1
ATOM 2142 N N . ASP A 1 292 ? 16.739 -36.785 7.309 1.00 91.00 292 ASP A N 1
ATOM 2143 C CA . ASP A 1 292 ? 17.111 -37.061 8.698 1.00 91.00 292 ASP A CA 1
ATOM 2144 C C . ASP A 1 292 ? 18.072 -36.025 9.312 1.00 91.00 292 ASP A C 1
ATOM 2146 O O . ASP A 1 292 ? 18.396 -36.129 10.502 1.00 91.00 292 ASP A O 1
ATOM 2150 N N . CYS A 1 293 ? 18.443 -34.983 8.554 1.00 88.81 293 CYS A N 1
ATOM 2151 C CA . CYS A 1 293 ? 19.351 -33.911 8.966 1.00 88.81 293 CYS A CA 1
ATOM 2152 C C . CYS A 1 293 ? 20.729 -34.424 9.432 1.00 88.81 293 CYS A C 1
ATOM 2154 O O . CYS A 1 293 ? 21.358 -33.854 10.335 1.00 88.81 293 CYS A O 1
ATOM 2156 N N . SER A 1 294 ? 21.221 -35.515 8.844 1.00 90.81 294 SER A N 1
ATOM 2157 C CA . SER A 1 294 ? 22.540 -36.070 9.162 1.00 90.81 294 SER A CA 1
ATOM 2158 C C . SER A 1 294 ? 23.697 -35.299 8.518 1.00 90.81 294 SER A C 1
ATOM 2160 O O . SER A 1 294 ? 24.863 -35.545 8.851 1.00 90.81 294 SER A O 1
ATOM 2162 N N . GLY A 1 295 ? 23.400 -34.337 7.641 1.00 86.81 295 GLY A N 1
ATOM 2163 C CA . GLY A 1 295 ? 24.363 -33.532 6.896 1.00 86.81 295 GLY A CA 1
ATOM 2164 C C . GLY A 1 295 ? 24.774 -34.159 5.563 1.00 86.81 295 GLY A C 1
ATOM 2165 O O . GLY A 1 295 ? 25.745 -33.701 4.950 1.00 86.81 295 GLY A O 1
ATOM 2166 N N . GLY A 1 296 ? 24.093 -35.215 5.106 1.00 89.94 296 GLY A N 1
ATOM 2167 C CA . GLY A 1 296 ? 24.413 -35.866 3.841 1.00 89.94 296 GLY A CA 1
ATOM 2168 C C . GLY A 1 296 ? 23.330 -36.804 3.320 1.00 89.94 296 GLY A C 1
ATOM 2169 O O . GLY A 1 296 ? 22.935 -37.739 3.998 1.00 89.94 296 GLY A O 1
ATOM 2170 N N . VAL A 1 297 ? 22.970 -36.632 2.045 1.00 92.06 297 VAL A N 1
ATOM 2171 C CA . VAL A 1 297 ? 21.947 -37.439 1.362 1.00 92.06 297 VAL A CA 1
ATOM 2172 C C . VAL A 1 297 ? 22.429 -38.862 1.089 1.00 92.06 297 VAL A C 1
ATOM 2174 O O . VAL A 1 297 ? 23.289 -39.093 0.230 1.00 92.06 297 VAL A O 1
ATOM 2177 N N . ASN A 1 298 ? 21.854 -39.833 1.787 1.00 93.50 298 ASN A N 1
ATOM 2178 C CA . ASN A 1 298 ? 22.188 -41.244 1.688 1.00 93.50 298 ASN A CA 1
ATOM 2179 C C . ASN A 1 298 ? 20.961 -42.154 1.927 1.00 93.50 298 ASN A C 1
ATOM 2181 O O . ASN A 1 298 ? 19.808 -41.731 1.906 1.00 93.50 298 ASN A O 1
ATOM 2185 N N . ILE A 1 299 ? 21.185 -43.467 2.050 1.00 94.81 299 ILE A N 1
ATOM 2186 C CA . ILE A 1 299 ? 20.084 -44.436 2.167 1.00 94.81 299 ILE A CA 1
ATOM 2187 C C . ILE A 1 299 ? 19.297 -44.285 3.475 1.00 94.81 299 ILE A C 1
ATOM 2189 O O . ILE A 1 299 ? 18.135 -44.691 3.518 1.00 94.81 299 ILE A O 1
ATOM 2193 N N . SER A 1 300 ? 19.895 -43.705 4.523 1.00 94.38 300 SER A N 1
ATOM 2194 C CA . SER A 1 300 ? 19.184 -43.403 5.765 1.00 94.38 300 SER A CA 1
ATOM 2195 C C . SER A 1 300 ? 18.028 -42.438 5.521 1.00 94.38 300 SER A C 1
ATOM 2197 O O . SER A 1 300 ? 16.939 -42.712 6.015 1.00 94.38 300 SER A O 1
ATOM 2199 N N . ASP A 1 301 ? 18.198 -41.436 4.657 1.00 94.44 301 ASP A N 1
ATOM 2200 C CA . ASP A 1 301 ? 17.154 -40.468 4.311 1.00 94.44 301 ASP A CA 1
ATOM 2201 C C . ASP A 1 301 ? 15.960 -41.116 3.620 1.00 94.44 301 ASP A C 1
ATOM 2203 O O . ASP A 1 301 ? 14.809 -40.902 3.997 1.00 94.44 301 ASP A O 1
ATOM 2207 N N . ALA A 1 302 ? 16.212 -41.988 2.641 1.00 94.44 302 ALA A N 1
ATOM 2208 C CA . ALA A 1 302 ? 15.134 -42.701 1.963 1.00 94.44 302 ALA A CA 1
ATOM 2209 C C . ALA A 1 302 ? 14.371 -43.625 2.929 1.00 94.44 302 ALA A C 1
ATOM 2211 O O . ALA A 1 302 ? 13.143 -43.714 2.869 1.00 94.44 302 ALA A O 1
ATOM 2212 N N . VAL A 1 303 ? 15.079 -44.296 3.846 1.00 94.19 303 VAL A N 1
ATOM 2213 C CA . VAL A 1 303 ? 14.456 -45.120 4.895 1.00 94.19 303 VAL A CA 1
ATOM 2214 C C . VAL A 1 303 ? 13.669 -44.250 5.877 1.00 94.19 303 VAL A C 1
ATOM 2216 O O . VAL A 1 303 ? 12.565 -44.634 6.266 1.00 94.19 303 VAL A O 1
ATOM 2219 N N . TYR A 1 304 ? 14.197 -43.081 6.239 1.00 93.94 304 TYR A N 1
ATOM 2220 C CA . TYR A 1 304 ? 13.552 -42.113 7.118 1.00 93.94 304 TYR A CA 1
ATOM 2221 C C . TYR A 1 304 ? 12.228 -41.630 6.525 1.00 93.94 304 TYR A C 1
ATOM 2223 O O . TYR A 1 304 ? 11.196 -41.696 7.193 1.00 93.94 304 TYR A O 1
ATOM 2231 N N . LEU A 1 305 ? 12.220 -41.257 5.241 1.00 93.38 305 LEU A N 1
ATOM 2232 C CA . LEU A 1 305 ? 11.006 -40.872 4.521 1.00 93.38 305 LEU A CA 1
ATOM 2233 C C . LEU A 1 305 ? 9.969 -41.995 4.502 1.00 93.38 305 LEU A C 1
ATOM 2235 O O . LEU A 1 305 ? 8.809 -41.768 4.835 1.00 93.38 305 LEU A O 1
ATOM 2239 N N . ILE A 1 306 ? 10.372 -43.228 4.181 1.00 93.31 306 ILE A N 1
ATOM 2240 C CA . ILE A 1 306 ? 9.457 -44.382 4.181 1.00 93.31 306 ILE A CA 1
ATOM 2241 C C . ILE A 1 306 ? 8.861 -44.609 5.581 1.00 93.31 306 ILE A C 1
ATOM 2243 O O . ILE A 1 306 ? 7.662 -44.874 5.708 1.00 93.31 306 ILE A O 1
ATOM 2247 N N . ALA A 1 307 ? 9.676 -44.487 6.633 1.00 92.56 307 ALA A N 1
ATOM 2248 C CA . ALA A 1 307 ? 9.236 -44.633 8.017 1.00 92.56 307 ALA A CA 1
ATOM 2249 C C . ALA A 1 307 ? 8.282 -43.511 8.452 1.00 92.56 307 ALA A C 1
ATOM 2251 O O . ALA A 1 307 ? 7.302 -43.786 9.145 1.00 92.56 307 ALA A O 1
ATOM 2252 N N . HIS A 1 308 ? 8.520 -42.272 8.026 1.00 91.56 308 HIS A N 1
ATOM 2253 C CA . HIS A 1 308 ? 7.604 -41.160 8.256 1.00 91.56 308 HIS A CA 1
ATOM 2254 C C . HIS A 1 308 ? 6.255 -41.390 7.557 1.00 91.56 308 HIS A C 1
ATOM 2256 O O . HIS A 1 308 ? 5.209 -41.361 8.203 1.00 91.56 308 HIS A O 1
ATOM 2262 N N . ILE A 1 309 ? 6.285 -41.711 6.260 1.00 91.44 309 ILE A N 1
ATOM 2263 C CA . ILE A 1 309 ? 5.091 -41.831 5.410 1.00 91.44 309 ILE A CA 1
ATOM 2264 C C . ILE A 1 309 ? 4.192 -43.002 5.837 1.00 91.44 309 ILE A C 1
ATOM 2266 O O . ILE A 1 309 ? 2.971 -42.863 5.857 1.00 91.44 309 ILE A O 1
ATOM 2270 N N . PHE A 1 310 ? 4.770 -44.163 6.166 1.00 89.44 310 PHE A N 1
ATOM 2271 C CA . PHE A 1 310 ? 3.999 -45.391 6.429 1.00 89.44 310 PHE A CA 1
ATOM 2272 C C . PHE A 1 310 ? 4.079 -45.902 7.869 1.00 89.44 310 PHE A C 1
ATOM 2274 O O . PHE A 1 310 ? 3.211 -46.662 8.296 1.00 89.44 310 PHE A O 1
ATOM 2281 N N . GLY A 1 311 ? 5.127 -45.538 8.606 1.00 80.69 311 GLY A N 1
ATOM 2282 C CA . GLY A 1 311 ? 5.434 -46.090 9.928 1.00 80.69 311 GLY A CA 1
ATOM 2283 C C . GLY A 1 311 ? 5.061 -45.190 11.105 1.00 80.69 311 GLY A C 1
ATOM 2284 O O . GLY A 1 311 ? 5.268 -45.600 12.245 1.00 80.69 311 GLY A O 1
ATOM 2285 N N . GLY A 1 312 ? 4.538 -43.981 10.859 1.00 80.81 312 GLY A N 1
ATOM 2286 C CA . GLY A 1 312 ? 4.282 -42.987 11.908 1.00 80.81 312 GLY A CA 1
ATOM 2287 C C . GLY A 1 312 ? 5.562 -42.406 12.520 1.00 80.81 312 GLY A C 1
ATOM 2288 O O . GLY A 1 312 ? 5.544 -41.951 13.663 1.00 80.81 312 GLY A O 1
ATOM 2289 N N . GLY A 1 313 ? 6.679 -42.469 11.787 1.00 84.69 313 GLY A N 1
ATOM 2290 C CA . GLY A 1 313 ? 7.944 -41.857 12.186 1.00 84.69 313 GLY A CA 1
ATOM 2291 C C . GLY A 1 313 ? 7.881 -40.321 12.214 1.00 84.69 313 GLY A C 1
ATOM 2292 O O . GLY A 1 313 ? 6.930 -39.730 11.688 1.00 84.69 313 GLY A O 1
ATOM 2293 N N . PRO A 1 314 ? 8.885 -39.657 12.818 1.00 87.50 314 PRO A N 1
ATOM 2294 C CA . PRO A 1 314 ? 8.932 -38.198 12.885 1.00 87.50 314 PRO A CA 1
ATOM 2295 C C . PRO A 1 314 ? 8.937 -37.569 11.487 1.00 87.50 314 PRO A C 1
ATOM 2297 O O . PRO A 1 314 ? 9.422 -38.177 10.535 1.00 87.50 314 PRO A O 1
ATOM 2300 N N . ALA A 1 315 ? 8.377 -36.363 11.371 1.00 87.75 315 ALA A N 1
ATOM 2301 C CA . ALA A 1 315 ? 8.457 -35.590 10.134 1.00 87.75 315 ALA A CA 1
ATOM 2302 C C . ALA A 1 315 ? 9.913 -35.217 9.816 1.00 87.75 315 ALA A C 1
ATOM 2304 O O . ALA A 1 315 ? 10.697 -35.057 10.760 1.00 87.75 315 ALA A O 1
ATOM 2305 N N . PRO A 1 316 ? 10.270 -35.052 8.525 1.00 87.81 316 PRO A N 1
ATOM 2306 C CA . PRO A 1 316 ? 11.556 -34.485 8.143 1.00 87.81 316 PRO A CA 1
ATOM 2307 C C . PRO A 1 316 ? 11.814 -33.175 8.879 1.00 87.81 316 PRO A C 1
ATOM 2309 O O . PRO A 1 316 ? 10.882 -32.439 9.221 1.00 87.81 316 PRO A O 1
ATOM 2312 N N . CYS A 1 317 ? 13.082 -32.901 9.161 1.00 82.12 317 CYS A N 1
ATOM 2313 C CA . CYS A 1 317 ? 13.463 -31.707 9.901 1.00 82.12 317 CYS A CA 1
ATOM 2314 C C . CYS A 1 317 ? 12.977 -30.425 9.203 1.00 82.12 317 CYS A C 1
ATOM 2316 O O . CYS A 1 317 ? 12.840 -30.365 7.990 1.00 82.12 317 CYS A O 1
ATOM 2318 N N . ALA A 1 318 ? 12.711 -29.369 9.973 1.00 69.25 318 ALA A N 1
ATOM 2319 C CA . ALA A 1 318 ? 12.202 -28.107 9.426 1.00 69.25 318 ALA A CA 1
ATOM 2320 C C . ALA A 1 318 ? 13.262 -27.288 8.652 1.00 69.25 318 ALA A 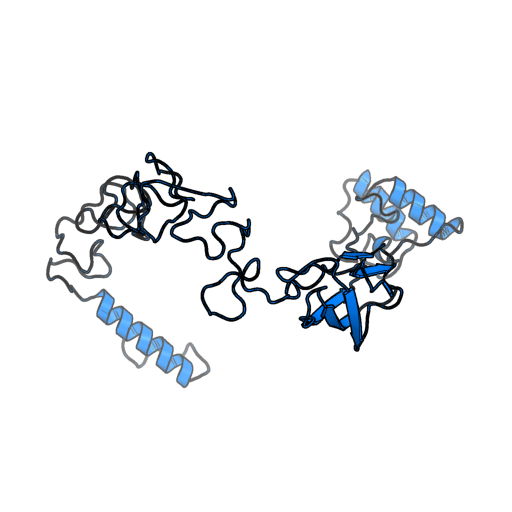C 1
ATOM 2322 O O . ALA A 1 318 ? 12.937 -26.232 8.119 1.00 69.25 318 ALA A O 1
ATOM 2323 N N . GLY A 1 319 ? 14.515 -27.755 8.622 1.00 65.00 319 GLY A N 1
ATOM 2324 C CA . GLY A 1 319 ? 15.670 -27.074 8.040 1.00 65.00 319 GLY A CA 1
ATOM 2325 C C . GLY A 1 319 ? 16.875 -28.010 7.954 1.00 65.00 319 GLY A C 1
ATOM 2326 O O . GLY A 1 319 ? 17.716 -28.048 8.847 1.00 65.00 319 GLY A O 1
ATOM 2327 N N . CYS A 1 320 ? 16.880 -28.803 6.899 1.00 60.41 320 CYS A N 1
ATOM 2328 C CA . CYS A 1 320 ? 18.043 -29.175 6.116 1.00 60.41 320 CYS A CA 1
ATOM 2329 C C . CYS A 1 320 ? 18.428 -27.894 5.356 1.00 60.41 320 CYS A C 1
ATOM 2331 O O . CYS A 1 320 ? 19.605 -27.658 5.061 1.00 60.41 320 CYS A O 1
#